Protein AF-A0A7S2FXD9-F1 (afdb_monomer)

Solvent-accessible surface area (backbone atoms only — not comparable to full-atom values): 9918 Å² total; per-residue (Å²): 109,69,63,64,50,52,52,51,50,51,52,51,50,42,51,44,40,54,51,49,41,55,32,50,76,70,68,40,45,76,66,42,52,75,31,74,60,39,54,51,50,47,51,40,55,72,77,68,56,90,63,57,72,66,59,42,50,54,48,49,48,60,60,66,63,55,90,86,77,79,81,63,59,69,58,50,38,47,53,44,48,51,51,35,52,54,51,51,52,51,50,52,53,48,50,54,50,50,54,53,49,49,54,52,48,53,52,49,50,53,51,49,53,52,51,51,52,56,50,50,53,53,48,52,54,50,50,50,52,51,51,53,50,50,52,50,51,54,50,53,53,49,54,49,52,57,48,53,54,49,52,52,52,53,51,52,52,51,59,50,50,54,53,50,50,55,50,51,51,53,54,48,56,52,53,53,55,68,70,73,111

Mean predicted aligned error: 10.44 Å

pLDDT: mean 89.62, std 9.97, range [49.84, 98.31]

Organism: NCBI:txid327968

Secondary structure (DSSP, 8-state):
-HHHHHHHHHHHHHHHHHHHHHHHHTT-HHHHHTSHHHHHHHHHHHHT----HHHHHHHHHHHHT-TT----HHHHHHHHHHHHHHHHHHHHHHHHHHHHHHHHHHHHHHHHHHHHHHHHHHHHHHHHHHHHHHHHHHHHHHHHHHHHHHHHHHHHHHHHHHHHHHHHHHHHHHHHHHHH-

Nearest PDB structures (foldseek):
  6z6o-assembly1_D  TM=4.253E-01  e=8.946E+00  Saccharomyces cerevisiae S288C

Structure (mmCIF, N/CA/C/O backbone):
data_AF-A0A7S2FXD9-F1
#
_entry.id   AF-A0A7S2FXD9-F1
#
loop_
_atom_site.group_PDB
_atom_site.id
_atom_site.type_symbol
_atom_site.label_atom_id
_atom_site.label_alt_id
_atom_site.label_comp_id
_atom_site.label_asym_id
_atom_site.label_entity_id
_atom_site.label_seq_id
_atom_site.pdbx_PDB_ins_code
_atom_site.Cartn_x
_atom_site.Cartn_y
_atom_site.Cartn_z
_atom_site.occupancy
_atom_site.B_iso_or_equiv
_atom_site.auth_seq_id
_atom_site.auth_comp_id
_atom_site.auth_asym_id
_atom_site.auth_atom_id
_atom_site.pdbx_PDB_model_num
ATOM 1 N N . ALA A 1 1 ? 14.540 0.284 -6.496 1.00 60.19 1 ALA A N 1
ATOM 2 C CA . ALA A 1 1 ? 15.969 -0.007 -6.754 1.00 60.19 1 ALA A CA 1
ATOM 3 C C . ALA A 1 1 ? 16.143 -0.791 -8.051 1.00 60.19 1 ALA A C 1
ATOM 5 O O . ALA A 1 1 ? 16.828 -0.288 -8.926 1.00 60.19 1 ALA A O 1
ATOM 6 N N . ALA A 1 2 ? 15.477 -1.944 -8.210 1.00 81.00 2 ALA A N 1
ATOM 7 C CA . ALA A 1 2 ? 15.535 -2.734 -9.446 1.00 81.00 2 ALA A CA 1
ATOM 8 C C . ALA A 1 2 ? 15.013 -1.966 -10.678 1.00 81.00 2 ALA A C 1
ATOM 10 O O . ALA A 1 2 ? 15.752 -1.825 -11.642 1.00 81.00 2 ALA A O 1
ATOM 11 N N . TYR A 1 3 ? 13.819 -1.363 -10.590 1.00 83.75 3 TYR A N 1
ATOM 12 C CA . TYR A 1 3 ? 13.232 -0.586 -11.692 1.00 83.75 3 TYR A CA 1
ATOM 13 C C . TYR A 1 3 ? 14.118 0.586 -12.150 1.00 83.75 3 TYR A C 1
ATOM 15 O O . TYR A 1 3 ? 14.421 0.711 -13.325 1.00 83.75 3 TYR A O 1
ATOM 23 N N . ALA A 1 4 ? 14.618 1.406 -11.219 1.00 87.75 4 ALA A N 1
ATOM 24 C CA . ALA A 1 4 ? 15.482 2.543 -11.557 1.00 87.75 4 ALA A CA 1
ATOM 25 C C . ALA A 1 4 ? 16.798 2.119 -12.239 1.00 87.75 4 ALA A C 1
ATOM 27 O O . ALA A 1 4 ? 17.315 2.839 -13.091 1.00 87.75 4 ALA A O 1
ATOM 28 N N . GLN A 1 5 ? 17.348 0.960 -11.861 1.00 87.44 5 GLN A N 1
ATOM 29 C CA . GLN A 1 5 ? 18.527 0.405 -12.520 1.00 87.44 5 GLN A CA 1
ATOM 30 C C . GLN A 1 5 ? 18.184 -0.107 -13.926 1.00 87.44 5 GLN A C 1
ATOM 32 O O . GLN A 1 5 ? 18.907 0.190 -14.869 1.00 87.44 5 GLN A O 1
ATOM 37 N N . GLU A 1 6 ? 17.064 -0.811 -14.077 1.00 86.94 6 GLU A N 1
ATOM 38 C CA . GLU A 1 6 ? 16.583 -1.315 -15.366 1.00 86.94 6 GLU A CA 1
ATOM 39 C C . GLU A 1 6 ? 16.236 -0.180 -16.344 1.00 86.94 6 GLU A C 1
ATOM 41 O O . GLU A 1 6 ? 16.630 -0.219 -17.508 1.00 86.94 6 GLU A O 1
ATOM 46 N N . GLU A 1 7 ? 15.600 0.885 -15.855 1.00 90.38 7 GLU A N 1
ATOM 47 C CA . GLU A 1 7 ? 15.326 2.111 -16.604 1.00 90.38 7 GLU A CA 1
ATOM 48 C C . GLU A 1 7 ? 16.629 2.793 -17.057 1.00 90.38 7 GLU A C 1
ATOM 50 O O . GLU A 1 7 ? 16.756 3.204 -18.215 1.00 90.38 7 GLU A O 1
ATOM 55 N N . ALA A 1 8 ? 17.617 2.905 -16.163 1.00 90.94 8 ALA A N 1
ATOM 56 C CA . ALA A 1 8 ? 18.916 3.491 -16.484 1.00 90.94 8 ALA A CA 1
ATOM 57 C C . ALA A 1 8 ? 19.672 2.667 -17.539 1.00 90.94 8 ALA A C 1
ATOM 59 O O . ALA A 1 8 ? 20.203 3.236 -18.499 1.00 90.94 8 ALA A O 1
ATOM 60 N N . ASP A 1 9 ? 19.674 1.340 -17.400 1.00 88.19 9 ASP A N 1
ATOM 61 C CA . ASP A 1 9 ? 20.304 0.419 -18.344 1.00 88.19 9 ASP A CA 1
ATOM 62 C C . ASP A 1 9 ? 19.608 0.471 -19.715 1.00 88.19 9 ASP A C 1
ATOM 64 O O . ASP A 1 9 ? 20.273 0.575 -20.749 1.00 88.19 9 ASP A O 1
ATOM 68 N N . ALA A 1 10 ? 18.271 0.475 -19.749 1.00 90.88 10 ALA A N 1
ATOM 69 C CA . ALA A 1 10 ? 17.495 0.618 -20.980 1.00 90.88 10 ALA A CA 1
ATOM 70 C C . ALA A 1 10 ? 17.810 1.941 -21.698 1.00 90.88 10 ALA A C 1
ATOM 72 O O . ALA A 1 10 ? 18.120 1.934 -22.893 1.00 90.88 10 ALA A O 1
ATOM 73 N N . LYS A 1 11 ? 17.836 3.068 -20.971 1.00 92.38 11 LYS A N 1
ATOM 74 C CA . LYS A 1 11 ? 18.211 4.386 -21.519 1.00 92.38 11 LYS A CA 1
ATOM 75 C C . LYS A 1 11 ? 19.634 4.396 -22.077 1.00 92.38 11 LYS A C 1
ATOM 77 O O . LYS A 1 11 ? 19.862 4.921 -23.170 1.00 92.38 11 LYS A O 1
ATOM 82 N N . ALA A 1 12 ? 20.590 3.808 -21.358 1.00 90.25 12 ALA A N 1
ATOM 83 C CA . ALA A 1 12 ? 21.976 3.716 -21.807 1.00 90.25 12 ALA A CA 1
ATOM 84 C C . ALA A 1 12 ? 22.105 2.896 -23.104 1.00 90.25 12 ALA A C 1
ATOM 86 O O . ALA A 1 12 ? 22.796 3.319 -24.036 1.00 90.25 12 ALA A O 1
ATOM 87 N N . ASN A 1 13 ? 21.393 1.771 -23.198 1.00 89.88 13 ASN A N 1
ATOM 88 C CA . ASN A 1 13 ? 21.395 0.907 -24.378 1.00 89.88 13 ASN A CA 1
ATOM 89 C C . ASN A 1 13 ? 20.708 1.567 -25.586 1.00 89.88 13 ASN A C 1
ATOM 91 O O . ASN A 1 13 ? 21.270 1.554 -26.681 1.00 89.88 13 ASN A O 1
ATOM 95 N N . ILE A 1 14 ? 19.565 2.238 -25.400 1.00 91.69 14 ILE A N 1
ATOM 96 C CA . ILE A 1 14 ? 18.888 3.015 -26.459 1.00 91.69 14 ILE A CA 1
ATOM 97 C C . ILE A 1 14 ? 19.796 4.141 -26.980 1.00 91.69 14 ILE A C 1
ATOM 99 O O . ILE A 1 14 ? 19.886 4.380 -28.191 1.00 91.69 14 ILE A O 1
ATOM 103 N N . ALA A 1 15 ? 20.521 4.822 -26.087 1.00 90.31 15 ALA A N 1
ATOM 104 C CA . ALA A 1 15 ? 21.481 5.852 -26.475 1.00 90.31 15 ALA A CA 1
ATOM 105 C C . ALA A 1 15 ? 22.670 5.270 -27.261 1.00 90.31 15 ALA A C 1
ATOM 107 O O . ALA A 1 15 ? 23.133 5.889 -28.225 1.00 90.31 15 ALA A O 1
ATOM 108 N N . ALA A 1 16 ? 23.159 4.085 -26.882 1.00 88.12 16 ALA A N 1
ATOM 109 C CA . ALA A 1 16 ? 24.209 3.379 -27.612 1.00 88.12 16 ALA A CA 1
ATOM 110 C C . ALA A 1 16 ? 23.739 2.954 -29.013 1.00 88.12 16 ALA A C 1
ATOM 112 O O . ALA A 1 16 ? 24.452 3.206 -29.984 1.00 88.12 16 ALA A O 1
ATOM 113 N N . LEU A 1 17 ? 22.523 2.409 -29.130 1.00 90.56 17 LEU A N 1
ATOM 114 C CA . LEU A 1 17 ? 21.896 2.058 -30.409 1.00 90.56 17 LEU A CA 1
ATOM 115 C C . LEU A 1 17 ? 21.732 3.284 -31.312 1.00 90.56 17 LEU A C 1
ATOM 117 O O . LEU A 1 17 ? 22.123 3.244 -32.472 1.00 90.56 17 LEU A O 1
ATOM 121 N N . THR A 1 18 ? 21.263 4.407 -30.764 1.00 91.56 18 THR A N 1
ATOM 122 C CA . THR A 1 18 ? 21.109 5.669 -31.510 1.00 91.56 18 THR A CA 1
ATOM 123 C C . THR A 1 18 ? 22.442 6.198 -32.043 1.00 91.56 18 THR A C 1
ATOM 125 O O . THR A 1 18 ? 22.527 6.687 -33.167 1.00 91.56 18 THR A O 1
ATOM 128 N N . LYS A 1 19 ? 23.511 6.111 -31.242 1.00 88.31 19 LYS A N 1
ATOM 129 C CA . LYS A 1 19 ? 24.857 6.504 -31.684 1.00 88.31 19 LYS A CA 1
ATOM 130 C C . LYS A 1 19 ? 25.399 5.554 -32.749 1.00 88.31 19 LYS A C 1
ATOM 132 O O . LYS A 1 19 ? 26.058 6.016 -33.677 1.00 88.31 19 LYS A O 1
ATOM 137 N N . ALA A 1 20 ? 25.127 4.258 -32.611 1.00 86.00 20 ALA A N 1
ATOM 138 C CA . ALA A 1 20 ? 25.542 3.245 -33.568 1.00 86.00 20 ALA A CA 1
ATOM 139 C C . ALA A 1 20 ? 24.880 3.455 -34.930 1.00 86.00 20 ALA A C 1
ATOM 141 O O . ALA A 1 20 ? 25.587 3.595 -35.924 1.00 86.00 20 ALA A O 1
ATOM 142 N N . THR A 1 21 ? 23.551 3.574 -34.977 1.00 87.56 21 THR A N 1
ATOM 143 C CA . THR A 1 21 ? 22.817 3.775 -36.234 1.00 87.56 21 THR A CA 1
ATOM 144 C C . THR A 1 21 ? 23.249 5.0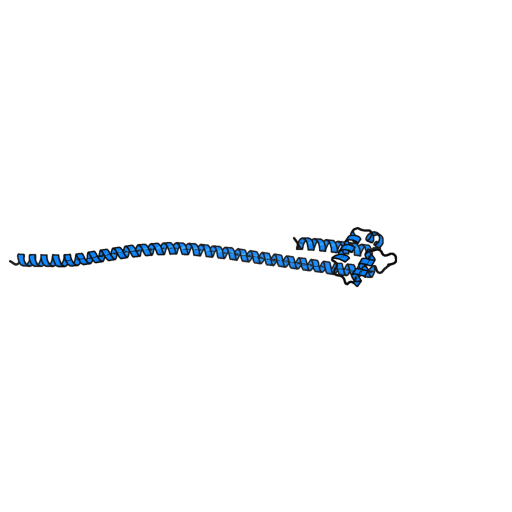66 -36.928 1.00 87.56 21 THR A C 1
ATOM 146 O O . THR A 1 21 ? 23.622 5.032 -38.100 1.00 87.56 21 THR A O 1
ATOM 149 N N . ALA A 1 22 ? 23.383 6.170 -36.184 1.00 88.62 22 ALA A N 1
ATOM 150 C CA . ALA A 1 22 ? 23.861 7.439 -36.734 1.00 88.62 22 ALA A CA 1
ATOM 151 C C . ALA A 1 22 ? 25.302 7.380 -37.284 1.00 88.62 22 ALA A C 1
ATOM 153 O O . ALA A 1 22 ? 25.620 8.055 -38.265 1.00 88.62 22 ALA A O 1
ATOM 154 N N . ALA A 1 23 ? 26.203 6.614 -36.659 1.00 84.88 23 ALA A N 1
ATOM 155 C CA . ALA A 1 23 ? 27.580 6.476 -37.135 1.00 84.88 23 ALA A CA 1
ATOM 156 C C . ALA A 1 23 ? 27.671 5.617 -38.408 1.00 84.88 23 ALA A C 1
ATOM 158 O O . ALA A 1 23 ? 28.476 5.914 -39.296 1.00 84.88 23 ALA A O 1
ATOM 159 N N . ILE A 1 24 ? 26.825 4.587 -38.513 1.00 82.62 24 ILE A N 1
ATOM 160 C CA . ILE A 1 24 ? 26.730 3.717 -39.691 1.00 82.62 24 ILE A CA 1
ATOM 161 C C . ILE A 1 24 ? 26.150 4.495 -40.878 1.00 82.62 24 ILE A C 1
ATOM 163 O O . ILE A 1 24 ? 26.733 4.478 -41.962 1.00 82.62 24 ILE A O 1
ATOM 167 N N . GLU A 1 25 ? 25.068 5.249 -40.666 1.00 84.31 25 GLU A N 1
ATOM 168 C CA . GLU A 1 25 ? 24.419 6.079 -41.695 1.00 84.31 25 GLU A CA 1
ATOM 169 C C . GLU A 1 25 ? 25.342 7.170 -42.255 1.00 84.31 25 GLU A C 1
ATOM 171 O O . GLU A 1 25 ? 25.302 7.473 -43.445 1.00 84.31 25 GLU A O 1
ATOM 176 N N . LYS A 1 26 ? 26.228 7.730 -41.423 1.00 85.12 26 LYS A N 1
ATOM 177 C CA . LYS A 1 26 ? 27.215 8.744 -41.838 1.00 85.12 26 LYS A CA 1
ATOM 178 C C . LYS A 1 26 ? 28.469 8.160 -42.497 1.00 85.12 26 LYS A C 1
ATOM 180 O O . LYS A 1 26 ? 29.414 8.900 -42.763 1.00 85.12 26 LYS A O 1
ATOM 185 N N . GLY A 1 27 ? 28.525 6.845 -42.720 1.00 76.00 27 GLY A N 1
ATOM 186 C CA . GLY A 1 27 ? 29.684 6.182 -43.322 1.00 76.00 27 GLY A CA 1
ATOM 187 C C . GLY A 1 27 ? 30.920 6.130 -42.414 1.00 76.00 27 GLY A C 1
ATOM 188 O O . GLY A 1 27 ? 32.005 5.781 -42.869 1.00 76.00 27 GLY A O 1
ATOM 189 N N . MET A 1 28 ? 30.779 6.414 -41.115 1.00 79.88 28 MET A N 1
ATOM 190 C CA . MET A 1 28 ? 31.879 6.419 -40.138 1.00 79.88 28 MET A CA 1
ATOM 191 C C . MET A 1 28 ? 32.144 5.030 -39.530 1.00 79.88 28 MET A C 1
ATOM 193 O O . MET A 1 28 ? 32.639 4.917 -38.409 1.00 79.88 28 MET A O 1
ATOM 197 N N . THR A 1 29 ? 31.828 3.960 -40.263 1.00 76.44 29 THR A N 1
ATOM 198 C CA . THR A 1 29 ? 31.808 2.583 -39.739 1.00 76.44 29 THR A CA 1
ATOM 199 C C . THR A 1 29 ? 33.168 2.149 -39.183 1.00 76.44 29 THR A C 1
ATOM 201 O O . THR A 1 29 ? 33.229 1.636 -38.072 1.00 76.44 29 THR A O 1
ATOM 204 N N . GLY A 1 30 ? 34.278 2.429 -39.877 1.00 77.44 30 GLY A N 1
ATOM 205 C CA . GLY A 1 30 ? 35.616 2.035 -39.407 1.00 77.44 30 GLY A CA 1
ATOM 206 C C . GLY A 1 30 ? 36.023 2.677 -38.073 1.00 77.44 30 GLY A C 1
ATOM 207 O O . GLY A 1 30 ? 36.561 2.003 -37.199 1.00 77.44 30 GLY A O 1
ATOM 208 N N . SER A 1 31 ? 35.704 3.961 -37.875 1.00 80.88 31 SER A N 1
ATOM 209 C CA . SER A 1 31 ? 35.961 4.663 -36.608 1.00 80.88 31 SER A CA 1
ATOM 210 C C . SER A 1 31 ? 34.988 4.229 -35.506 1.00 80.88 31 SER A C 1
ATOM 212 O O . SER A 1 31 ? 35.379 4.102 -34.346 1.00 80.88 31 SER A O 1
ATOM 214 N N . PHE A 1 32 ? 33.732 3.950 -35.866 1.00 83.06 32 PHE A N 1
ATOM 215 C CA . PHE A 1 32 ? 32.725 3.454 -34.935 1.00 83.06 32 PHE A CA 1
ATOM 216 C C . PHE A 1 32 ? 33.084 2.077 -34.374 1.00 83.06 32 PHE A C 1
ATOM 218 O O . PHE A 1 32 ? 33.018 1.901 -33.160 1.00 83.06 32 PHE A O 1
ATOM 225 N N . LEU A 1 33 ? 33.511 1.131 -35.215 1.00 83.50 33 LEU A N 1
ATOM 226 C CA . LEU A 1 33 ? 33.863 -0.232 -34.794 1.00 83.50 33 LEU A CA 1
ATOM 227 C C . LEU A 1 33 ? 35.018 -0.266 -33.781 1.00 83.50 33 LEU A C 1
ATOM 229 O O . LEU A 1 33 ? 35.060 -1.141 -32.923 1.00 83.50 33 LEU A O 1
ATOM 233 N N . GLN A 1 34 ? 35.916 0.719 -33.827 1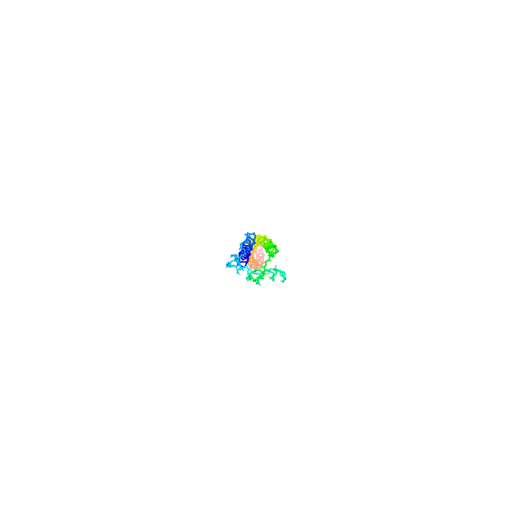.00 83.56 34 GLN A N 1
ATOM 234 C CA . GLN A 1 34 ? 37.009 0.867 -32.859 1.00 83.56 34 GLN A CA 1
ATOM 235 C C . GLN A 1 34 ? 36.592 1.592 -31.567 1.00 83.56 34 GLN A C 1
ATOM 237 O O . GLN A 1 34 ? 37.386 1.712 -30.633 1.00 83.56 34 GLN A O 1
ATOM 242 N N . SER A 1 35 ? 35.359 2.097 -31.487 1.00 85.44 35 SER A N 1
ATOM 243 C CA . SER A 1 35 ? 34.891 2.887 -30.349 1.00 85.44 35 SER A CA 1
ATOM 244 C C . SER A 1 35 ? 34.467 2.023 -29.155 1.00 85.44 35 SER A C 1
ATOM 246 O O . SER A 1 35 ? 34.007 0.888 -29.287 1.00 85.44 35 SER A O 1
ATOM 248 N N . ALA A 1 36 ? 34.520 2.610 -27.956 1.00 84.00 36 ALA A N 1
ATOM 249 C CA . ALA A 1 36 ? 33.951 1.999 -26.752 1.00 84.00 36 ALA A CA 1
ATOM 250 C C . ALA A 1 36 ? 32.438 1.724 -26.883 1.00 84.00 36 ALA A C 1
ATOM 252 O O . ALA A 1 36 ? 31.927 0.790 -26.269 1.00 84.00 36 ALA A O 1
ATOM 253 N N . VAL A 1 37 ? 31.731 2.502 -27.714 1.00 81.69 37 VAL A N 1
ATOM 254 C CA . VAL A 1 37 ? 30.294 2.330 -27.975 1.00 81.69 37 VAL A CA 1
ATOM 255 C C . VAL A 1 37 ? 30.030 1.043 -28.754 1.00 81.69 37 VAL A C 1
ATOM 257 O O . VAL A 1 37 ? 29.114 0.310 -28.394 1.00 81.69 37 VAL A O 1
ATOM 260 N N . ALA A 1 38 ? 30.848 0.717 -29.760 1.00 83.50 38 ALA A N 1
ATOM 261 C CA . ALA A 1 38 ? 30.720 -0.540 -30.500 1.00 83.50 38 ALA A CA 1
ATOM 262 C C . ALA A 1 38 ? 31.005 -1.764 -29.616 1.00 83.50 38 ALA A C 1
ATOM 264 O O . ALA A 1 38 ? 30.275 -2.750 -29.682 1.00 83.50 38 ALA A O 1
ATOM 265 N N . ASN A 1 39 ? 31.998 -1.680 -28.724 1.00 85.38 39 ASN A N 1
ATOM 266 C CA . ASN A 1 39 ? 32.279 -2.743 -27.752 1.00 85.38 39 ASN A CA 1
ATOM 267 C C . ASN A 1 39 ? 31.134 -2.939 -26.745 1.00 85.38 39 ASN A C 1
ATOM 269 O O . ASN A 1 39 ? 30.754 -4.074 -26.451 1.00 85.38 39 ASN A O 1
ATOM 273 N N . GLY A 1 40 ? 30.552 -1.845 -26.245 1.00 85.81 40 GLY A N 1
ATOM 274 C CA . GLY A 1 40 ? 29.371 -1.894 -25.380 1.00 85.81 40 GLY A CA 1
ATOM 275 C C . GLY A 1 40 ? 28.159 -2.494 -26.093 1.00 85.81 40 GLY A C 1
ATOM 276 O O . GLY A 1 40 ? 27.511 -3.390 -25.555 1.00 85.81 40 GLY A O 1
ATOM 277 N N . LEU A 1 41 ? 27.907 -2.074 -27.336 1.00 85.94 41 LEU A N 1
ATOM 278 C CA . LEU A 1 41 ? 26.830 -2.614 -28.160 1.00 85.94 41 LEU A CA 1
ATOM 279 C C . LEU A 1 41 ? 27.030 -4.106 -28.450 1.00 85.94 41 LEU A C 1
ATOM 281 O O . LEU A 1 41 ? 26.079 -4.871 -28.360 1.00 85.94 41 LEU A O 1
ATOM 285 N N . LYS A 1 42 ? 28.262 -4.545 -28.726 1.00 87.88 42 LYS A N 1
ATOM 286 C CA . LYS A 1 42 ? 28.583 -5.964 -28.922 1.00 87.88 42 LYS A CA 1
ATOM 287 C C . LYS A 1 42 ? 28.218 -6.790 -27.692 1.00 87.88 42 LYS A C 1
ATOM 289 O O . LYS A 1 42 ? 27.536 -7.801 -27.818 1.00 87.88 42 LYS A O 1
ATOM 294 N N . ARG A 1 43 ? 28.613 -6.338 -26.498 1.00 87.75 43 ARG A N 1
ATOM 295 C CA . ARG A 1 43 ? 28.259 -7.012 -25.242 1.00 87.75 43 ARG A CA 1
ATOM 296 C C . ARG A 1 43 ? 26.746 -7.039 -25.020 1.00 87.75 43 ARG A C 1
ATOM 298 O O . ARG A 1 43 ? 26.203 -8.084 -24.679 1.00 87.75 43 ARG A O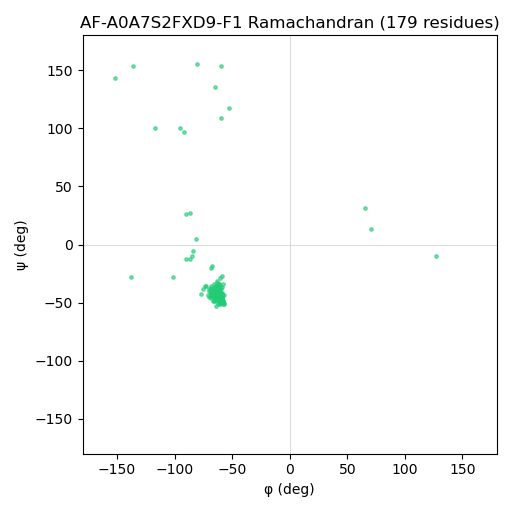 1
ATOM 305 N N . PHE A 1 44 ? 26.066 -5.924 -25.267 1.00 88.44 44 PHE A N 1
ATOM 306 C CA . PHE A 1 44 ? 24.611 -5.844 -25.181 1.00 88.44 44 PHE A CA 1
ATOM 307 C C . PHE A 1 44 ? 23.926 -6.835 -26.135 1.00 88.44 44 PHE A C 1
ATOM 309 O O . PHE A 1 44 ? 23.060 -7.599 -25.712 1.00 88.44 44 PHE A O 1
ATOM 316 N N . VAL A 1 45 ? 24.362 -6.894 -27.397 1.00 89.50 45 VAL A N 1
ATOM 317 C CA . VAL A 1 45 ? 23.847 -7.835 -28.402 1.00 89.50 45 VAL A CA 1
ATOM 318 C C . VAL A 1 45 ? 24.126 -9.289 -28.022 1.00 89.50 45 VAL A C 1
ATOM 320 O O . VAL A 1 45 ? 23.322 -10.158 -28.335 1.00 89.50 45 VAL A O 1
ATOM 323 N N . MET A 1 46 ? 25.217 -9.583 -27.317 1.00 88.12 46 MET A N 1
ATOM 324 C CA . MET A 1 46 ? 25.508 -10.941 -26.842 1.00 88.12 46 MET A CA 1
ATOM 325 C C . MET A 1 46 ? 24.674 -11.341 -25.621 1.00 88.12 46 MET A C 1
ATOM 327 O O . MET A 1 46 ? 24.201 -12.469 -25.553 1.00 88.12 46 MET A O 1
ATOM 331 N N . GLU A 1 47 ? 24.511 -10.441 -24.653 1.00 86.00 47 GLU A N 1
ATOM 332 C CA . GLU A 1 47 ? 24.004 -10.797 -23.322 1.00 86.00 47 GLU A CA 1
ATOM 333 C C . GLU A 1 47 ? 22.522 -10.462 -23.111 1.00 86.00 47 GLU A C 1
ATOM 335 O O . GLU A 1 47 ? 21.875 -11.073 -22.261 1.00 86.00 47 GLU A O 1
ATOM 340 N N . LYS A 1 48 ? 21.996 -9.448 -23.808 1.00 83.81 48 LYS A N 1
ATOM 341 C CA . LYS A 1 48 ? 20.747 -8.774 -23.411 1.00 83.81 48 LYS A CA 1
ATOM 342 C C . LYS A 1 48 ? 19.790 -8.453 -24.554 1.00 83.81 48 LYS A C 1
ATOM 344 O O . LYS A 1 48 ? 18.592 -8.380 -24.306 1.00 83.81 48 LYS A O 1
ATOM 349 N N . ALA A 1 49 ? 20.274 -8.253 -25.779 1.00 85.62 49 ALA A N 1
ATOM 350 C CA . ALA A 1 49 ? 19.397 -7.921 -26.898 1.00 85.62 49 ALA A CA 1
ATOM 351 C C . ALA A 1 49 ? 18.445 -9.079 -27.223 1.00 85.62 49 ALA A C 1
ATOM 353 O O . ALA A 1 49 ? 18.865 -10.240 -27.320 1.00 85.62 49 ALA A O 1
ATOM 354 N N . VAL A 1 50 ? 17.177 -8.740 -27.444 1.00 85.56 50 VAL A N 1
ATOM 355 C CA . VAL A 1 50 ? 16.158 -9.659 -27.951 1.00 85.56 50 VAL A CA 1
ATOM 356 C C . VAL A 1 50 ? 16.153 -9.532 -29.471 1.00 85.56 50 VAL A C 1
ATOM 358 O O . VAL A 1 50 ? 15.589 -8.604 -30.030 1.00 85.56 50 VAL A O 1
ATOM 361 N N . LEU A 1 51 ? 16.866 -10.438 -30.129 1.00 87.31 51 LEU A N 1
ATOM 362 C CA . LEU A 1 51 ? 16.993 -10.530 -31.582 1.00 87.31 51 LEU A CA 1
ATOM 363 C C . LEU A 1 51 ? 16.866 -12.000 -31.976 1.00 87.31 51 LEU A C 1
ATOM 365 O O . LEU A 1 51 ? 17.229 -12.872 -31.176 1.00 87.31 51 LEU A O 1
ATOM 369 N N . SER A 1 52 ? 16.412 -12.263 -33.205 1.00 89.38 52 SER A N 1
ATOM 370 C CA . SER A 1 52 ? 16.544 -13.594 -33.803 1.00 89.38 52 SER A CA 1
ATOM 371 C C . SER A 1 52 ? 18.020 -13.986 -33.902 1.00 89.38 52 SER A C 1
ATOM 373 O O . SER A 1 52 ? 18.899 -13.123 -33.971 1.00 89.38 52 SER A O 1
ATOM 375 N N . ASP A 1 53 ? 18.298 -15.288 -33.903 1.00 87.25 53 ASP A N 1
ATOM 376 C CA . ASP A 1 53 ? 19.674 -15.790 -33.953 1.00 87.25 53 ASP A CA 1
ATOM 377 C C . ASP A 1 53 ? 20.410 -15.311 -35.212 1.00 87.25 53 ASP A C 1
ATOM 379 O O . ASP A 1 53 ? 21.562 -14.886 -35.115 1.00 87.25 53 ASP A O 1
ATOM 383 N N . ASP A 1 54 ? 19.712 -15.260 -36.349 1.00 85.94 54 ASP A N 1
ATOM 384 C CA . ASP A 1 54 ? 20.238 -14.744 -37.616 1.00 85.94 54 ASP A CA 1
ATOM 385 C C . ASP A 1 54 ? 20.604 -13.253 -37.509 1.00 85.94 54 ASP A C 1
ATOM 387 O O . ASP A 1 54 ? 21.742 -12.863 -37.768 1.00 85.94 54 ASP A O 1
ATOM 391 N N . ALA A 1 55 ? 19.684 -12.414 -37.012 1.00 87.62 55 ALA A N 1
ATOM 392 C CA . ALA A 1 55 ? 19.930 -10.981 -36.838 1.00 87.62 55 ALA A CA 1
ATOM 393 C C . ALA A 1 55 ? 21.055 -10.708 -35.827 1.00 87.62 55 ALA A C 1
ATOM 395 O O . ALA A 1 55 ? 21.848 -9.779 -35.990 1.00 87.62 55 ALA A O 1
ATOM 396 N N . ARG A 1 56 ? 21.157 -11.533 -34.779 1.00 89.12 56 ARG A N 1
ATOM 397 C CA . ARG A 1 56 ? 22.240 -11.453 -33.796 1.00 89.12 56 ARG A CA 1
ATOM 398 C C . ARG A 1 56 ? 23.584 -11.791 -34.436 1.00 89.12 56 ARG A C 1
ATOM 400 O O . ARG A 1 56 ? 24.553 -11.076 -34.190 1.00 89.12 56 ARG A O 1
ATOM 407 N N . GLN A 1 57 ? 23.656 -12.848 -35.244 1.00 87.19 57 GLN A N 1
ATOM 408 C CA . GLN A 1 57 ? 24.878 -13.216 -35.960 1.00 87.19 57 GLN A CA 1
ATOM 409 C C . GLN A 1 57 ? 25.306 -12.124 -36.940 1.00 87.19 57 GLN A C 1
ATOM 411 O O . GLN A 1 57 ? 26.475 -11.742 -36.925 1.00 87.19 57 GLN A O 1
ATOM 416 N N . ASP A 1 58 ? 24.371 -11.563 -37.704 1.00 85.88 58 ASP A N 1
ATOM 417 C CA . ASP A 1 58 ? 24.648 -10.490 -38.661 1.00 85.88 58 ASP A CA 1
ATOM 418 C C . ASP A 1 58 ? 25.181 -9.226 -37.970 1.00 85.88 58 ASP A C 1
ATOM 420 O O . ASP A 1 58 ? 26.203 -8.659 -38.373 1.00 85.88 58 ASP A O 1
ATOM 424 N N . VAL A 1 59 ? 24.553 -8.815 -36.865 1.00 87.38 59 VAL A N 1
ATOM 425 C CA . VAL A 1 59 ? 25.005 -7.662 -36.073 1.00 87.38 59 VAL A CA 1
ATOM 426 C C . VAL A 1 59 ? 26.364 -7.930 -35.420 1.00 87.38 59 VAL A C 1
ATOM 428 O O . VAL A 1 59 ? 27.223 -7.049 -35.415 1.00 87.38 59 VAL A O 1
ATOM 431 N N . LEU A 1 60 ? 26.614 -9.130 -34.891 1.00 87.81 60 LEU A N 1
ATOM 432 C CA . LEU A 1 60 ? 27.906 -9.466 -34.281 1.00 87.81 60 LEU A CA 1
ATOM 433 C C . LEU A 1 60 ? 29.031 -9.584 -35.313 1.00 87.81 60 LEU A C 1
ATOM 435 O O . LEU A 1 60 ? 30.145 -9.133 -35.035 1.00 87.81 60 LEU A O 1
ATOM 439 N N . ALA A 1 61 ? 28.747 -10.140 -36.493 1.00 85.88 61 ALA A N 1
ATOM 440 C CA . ALA A 1 61 ? 29.683 -10.197 -37.609 1.00 85.88 61 ALA A CA 1
ATOM 441 C C . ALA A 1 61 ? 30.083 -8.778 -38.030 1.00 85.88 61 ALA A C 1
ATOM 443 O O . ALA A 1 61 ? 31.275 -8.461 -38.067 1.00 85.88 61 ALA A O 1
ATOM 444 N N . PHE A 1 62 ? 29.098 -7.890 -38.195 1.00 85.06 62 PHE A N 1
ATOM 445 C CA . PHE A 1 62 ? 29.329 -6.473 -38.460 1.00 85.06 62 PHE A CA 1
ATOM 446 C C . PHE A 1 62 ? 30.188 -5.802 -37.374 1.00 85.06 62 PHE A C 1
ATOM 448 O O . PHE A 1 62 ? 31.206 -5.183 -37.683 1.00 85.06 62 PHE A O 1
ATOM 455 N N . LEU A 1 63 ? 29.833 -5.972 -36.094 1.00 84.44 63 LEU A N 1
ATOM 456 C CA . LEU A 1 63 ? 30.560 -5.376 -34.964 1.00 84.44 63 LEU A CA 1
ATOM 457 C C . LEU A 1 63 ? 31.971 -5.951 -34.763 1.00 84.44 63 LEU A C 1
ATOM 459 O O . LEU A 1 63 ? 32.791 -5.337 -34.084 1.00 84.44 63 LEU A O 1
ATOM 463 N N . SER A 1 64 ? 32.266 -7.125 -35.324 1.00 83.25 64 SER A N 1
ATOM 464 C CA . SER A 1 64 ? 33.593 -7.746 -35.268 1.00 83.25 64 SER A CA 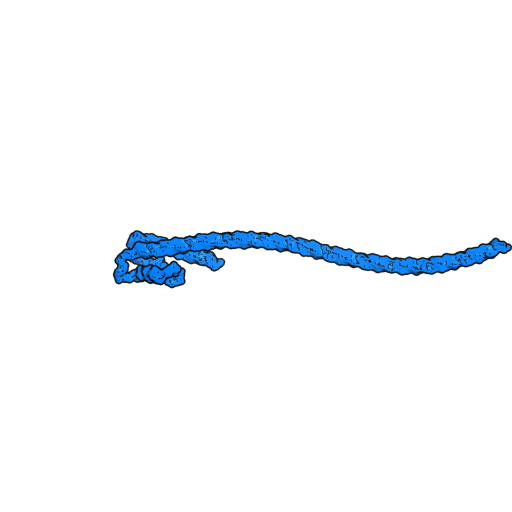1
ATOM 465 C C . SER A 1 64 ? 34.553 -7.263 -36.359 1.00 83.25 64 SER A C 1
ATOM 467 O O . SER A 1 64 ? 35.744 -7.553 -36.271 1.00 83.25 64 SER A O 1
ATOM 469 N N . GLY A 1 65 ? 34.063 -6.507 -37.349 1.00 72.81 65 GLY A N 1
ATOM 470 C CA . GLY A 1 65 ? 34.896 -5.930 -38.403 1.00 72.81 65 GLY A CA 1
ATOM 471 C C . GLY A 1 65 ? 35.546 -6.965 -39.322 1.00 72.81 65 GLY A C 1
ATOM 472 O O . GLY A 1 65 ? 36.654 -6.729 -39.791 1.00 72.81 65 GLY A O 1
ATOM 473 N N . SER A 1 66 ? 34.894 -8.110 -39.564 1.00 63.28 66 SER A N 1
ATOM 474 C CA . SER A 1 66 ? 35.431 -9.176 -40.420 1.00 63.28 66 SER A CA 1
ATOM 475 C C . SER A 1 66 ? 35.851 -8.638 -41.799 1.00 63.28 66 SER A C 1
ATOM 477 O O . SER A 1 66 ? 35.007 -8.149 -42.559 1.00 63.28 66 SER A O 1
ATOM 479 N N . GLU A 1 67 ? 37.148 -8.733 -42.117 1.00 52.00 67 GLU A N 1
ATOM 480 C CA . GLU A 1 67 ? 37.728 -8.308 -43.397 1.00 52.00 67 GLU A CA 1
ATOM 481 C C . GLU A 1 67 ? 37.072 -9.084 -44.552 1.00 52.00 67 GLU A C 1
ATOM 483 O O . GLU A 1 67 ? 37.260 -10.288 -44.699 1.00 52.00 67 GLU A O 1
ATOM 488 N N . GLY A 1 68 ? 36.252 -8.394 -45.350 1.00 49.84 68 GLY A N 1
ATOM 489 C CA . GLY A 1 68 ? 35.500 -8.975 -46.472 1.00 49.84 68 GLY A CA 1
ATOM 490 C C . GLY A 1 68 ? 33.994 -8.698 -46.450 1.00 49.84 68 GLY A C 1
ATOM 491 O O . GLY A 1 68 ? 33.320 -8.933 -47.449 1.00 49.84 68 GLY A O 1
ATOM 492 N N . TYR A 1 69 ? 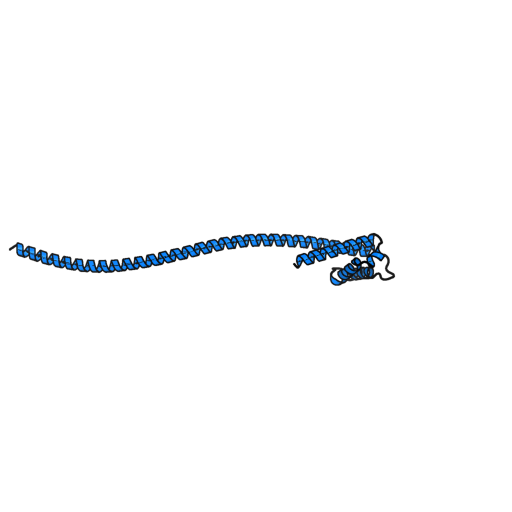33.457 -8.155 -45.353 1.00 50.00 69 TYR A N 1
ATOM 493 C CA . TYR A 1 69 ? 32.039 -7.803 -45.241 1.00 50.00 69 TYR A CA 1
ATOM 494 C C . TYR A 1 69 ? 31.795 -6.317 -45.580 1.00 50.00 69 TYR A C 1
ATOM 496 O O . TYR A 1 69 ? 32.017 -5.438 -44.751 1.00 50.00 69 TYR A O 1
ATOM 504 N N . ALA A 1 70 ? 31.330 -6.011 -46.799 1.00 52.56 70 ALA A N 1
ATOM 505 C CA . ALA A 1 70 ? 30.827 -4.683 -47.197 1.00 52.56 70 ALA A CA 1
ATOM 506 C C . ALA A 1 70 ? 29.763 -4.798 -48.317 1.00 52.56 70 ALA A C 1
ATOM 508 O O . ALA A 1 70 ? 29.972 -5.610 -49.217 1.00 52.56 70 ALA A O 1
ATOM 509 N N . PRO A 1 71 ? 28.679 -3.984 -48.384 1.00 54.66 71 PRO A N 1
ATOM 510 C CA . PRO A 1 71 ? 27.969 -3.216 -47.363 1.00 54.66 71 PRO A CA 1
ATOM 511 C C . PRO A 1 71 ? 26.512 -3.723 -47.207 1.00 54.66 71 PRO A C 1
ATOM 513 O O . PRO A 1 71 ? 25.620 -3.323 -47.951 1.00 54.66 71 PRO A O 1
ATOM 516 N N . ARG A 1 72 ? 26.229 -4.542 -46.187 1.00 63.84 72 ARG A N 1
ATOM 517 C CA . ARG A 1 72 ? 24.857 -4.715 -45.654 1.00 63.84 72 ARG A CA 1
ATOM 518 C C . ARG A 1 72 ? 24.560 -3.708 -44.537 1.00 63.84 72 ARG A C 1
ATOM 520 O O . ARG A 1 72 ? 23.735 -3.944 -43.665 1.00 63.84 72 ARG A O 1
ATOM 527 N N . SER A 1 73 ? 25.237 -2.560 -44.549 1.00 72.50 73 SER A N 1
ATOM 528 C CA . SER A 1 73 ? 25.071 -1.517 -43.533 1.00 72.50 73 SER A CA 1
ATOM 529 C C . SER A 1 73 ? 23.625 -1.031 -43.436 1.00 72.50 73 SER A C 1
ATOM 531 O O . SER A 1 73 ? 23.169 -0.763 -42.337 1.00 72.50 73 SER A O 1
ATOM 533 N N . ALA A 1 74 ? 22.879 -0.989 -44.545 1.00 79.50 74 ALA A N 1
ATOM 534 C CA . ALA A 1 74 ? 21.458 -0.637 -44.534 1.00 79.50 74 ALA A CA 1
ATOM 535 C C . ALA A 1 74 ? 20.586 -1.671 -43.795 1.00 79.50 74 ALA A C 1
ATOM 537 O O . ALA A 1 74 ? 19.689 -1.292 -43.048 1.00 79.50 74 ALA A O 1
ATOM 538 N N . GLU A 1 75 ? 20.872 -2.963 -43.967 1.00 84.31 75 GLU A N 1
ATOM 539 C CA . GLU A 1 75 ? 20.163 -4.056 -43.291 1.00 84.31 75 GLU A CA 1
ATOM 540 C C . GLU A 1 75 ? 20.496 -4.079 -41.792 1.00 84.31 75 GLU A C 1
ATOM 542 O O . GLU A 1 75 ? 19.591 -4.096 -40.962 1.00 84.31 75 GLU A O 1
ATOM 547 N N . ILE A 1 76 ? 21.779 -3.944 -41.433 1.00 85.88 76 ILE A N 1
ATOM 548 C CA . ILE A 1 76 ? 22.224 -3.837 -40.034 1.00 85.88 76 ILE A CA 1
ATOM 549 C C . ILE A 1 76 ? 21.638 -2.596 -39.353 1.00 85.88 76 ILE A C 1
ATOM 551 O O . ILE A 1 76 ? 21.154 -2.684 -38.228 1.00 85.88 76 ILE A O 1
ATOM 555 N N . THR A 1 77 ? 21.637 -1.443 -40.024 1.00 87.50 77 THR A N 1
ATOM 556 C CA . THR A 1 77 ? 20.990 -0.229 -39.509 1.00 87.50 77 THR A CA 1
ATOM 557 C C . THR A 1 77 ? 19.491 -0.445 -39.317 1.00 87.50 77 THR A C 1
ATOM 559 O O . THR A 1 77 ? 18.950 0.008 -38.313 1.00 87.50 77 THR A O 1
ATOM 562 N N . GLY A 1 78 ? 18.825 -1.169 -40.223 1.00 89.75 78 GLY A N 1
ATOM 563 C CA . GLY A 1 78 ? 17.421 -1.557 -40.078 1.00 89.75 78 GLY A CA 1
ATOM 564 C C . GLY A 1 78 ? 17.171 -2.397 -38.824 1.00 89.75 78 GLY A C 1
ATOM 565 O O . GLY A 1 78 ? 16.311 -2.041 -38.022 1.00 89.75 78 GLY A O 1
ATOM 566 N N . ILE A 1 79 ? 17.975 -3.442 -38.605 1.00 90.44 79 ILE A N 1
ATOM 567 C CA . ILE A 1 79 ? 17.894 -4.301 -37.411 1.00 90.44 79 ILE A CA 1
ATOM 568 C C . ILE A 1 79 ? 18.134 -3.486 -36.133 1.00 90.44 79 ILE A C 1
ATOM 570 O O . ILE A 1 79 ? 17.387 -3.608 -35.164 1.00 90.44 79 ILE A O 1
ATOM 574 N N . LEU A 1 80 ? 19.160 -2.629 -36.117 1.00 90.50 80 LEU A N 1
ATOM 575 C CA . LEU A 1 80 ? 19.489 -1.807 -34.950 1.00 90.50 80 LEU A CA 1
ATOM 576 C C . LEU A 1 80 ? 18.433 -0.728 -34.668 1.00 90.50 80 LEU A C 1
ATOM 578 O O . LEU A 1 80 ? 18.171 -0.440 -33.500 1.00 90.50 80 LEU A O 1
ATOM 582 N N . ASN A 1 81 ? 17.822 -0.144 -35.702 1.00 91.81 81 ASN A N 1
ATOM 583 C CA . ASN A 1 81 ? 16.713 0.799 -35.549 1.00 91.81 81 ASN A CA 1
ATOM 584 C C . ASN A 1 81 ? 15.454 0.092 -35.037 1.00 91.81 81 ASN A C 1
ATOM 586 O O . ASN A 1 81 ? 14.856 0.575 -34.083 1.00 91.81 81 ASN A O 1
ATOM 590 N N . GLN A 1 82 ? 15.103 -1.078 -35.579 1.00 92.31 82 GLN A N 1
ATOM 591 C CA . GLN A 1 82 ? 13.981 -1.864 -35.066 1.00 92.31 82 GLN A CA 1
ATOM 592 C C . GLN A 1 82 ? 14.188 -2.223 -33.588 1.00 92.31 82 GLN A C 1
ATOM 594 O O . GLN A 1 82 ? 13.304 -1.993 -32.767 1.00 92.31 82 GLN A O 1
ATOM 599 N N . LEU A 1 83 ? 15.383 -2.704 -33.228 1.00 91.75 83 LEU A N 1
ATOM 600 C CA . LEU A 1 83 ? 15.724 -3.018 -31.841 1.00 91.75 83 LEU A CA 1
ATOM 601 C C . LEU A 1 83 ? 15.623 -1.785 -30.933 1.00 91.75 83 LEU A C 1
ATOM 603 O O . LEU A 1 83 ? 15.109 -1.869 -29.821 1.00 91.75 83 LEU A O 1
ATOM 607 N N . LYS A 1 84 ? 16.094 -0.625 -31.403 1.00 92.56 84 LYS A N 1
ATOM 608 C CA . LYS A 1 84 ? 15.983 0.643 -30.676 1.00 92.56 84 LYS A CA 1
ATOM 609 C C . LYS A 1 84 ? 14.522 1.034 -30.456 1.00 92.56 84 LYS A C 1
ATOM 611 O O . LYS A 1 84 ? 14.183 1.453 -29.350 1.00 92.56 84 LYS A O 1
ATOM 616 N N . ASP A 1 85 ? 13.685 0.934 -31.480 1.00 93.56 85 ASP A N 1
ATOM 617 C CA . ASP A 1 85 ? 12.282 1.341 -31.416 1.00 93.56 85 ASP A CA 1
ATOM 618 C C . ASP A 1 85 ? 11.487 0.418 -30.485 1.00 93.56 85 ASP A C 1
ATOM 620 O O . ASP A 1 85 ? 10.752 0.899 -29.622 1.00 93.56 85 ASP A O 1
ATOM 624 N N . GLU A 1 86 ? 11.708 -0.896 -30.572 1.00 92.44 86 GLU A N 1
ATOM 625 C CA . GLU A 1 86 ? 11.114 -1.879 -29.661 1.00 92.44 86 GLU A CA 1
ATOM 626 C C . GLU A 1 86 ? 11.542 -1.641 -28.207 1.00 92.44 86 GLU A C 1
ATOM 628 O O . GLU A 1 86 ? 10.697 -1.622 -27.311 1.00 92.44 86 GLU A O 1
ATOM 633 N N . MET A 1 87 ? 12.832 -1.383 -27.960 1.00 91.81 87 MET A N 1
ATOM 634 C CA . MET A 1 87 ? 13.322 -1.054 -26.617 1.00 91.81 87 MET A CA 1
ATOM 635 C C . MET A 1 87 ? 12.768 0.273 -26.094 1.00 91.81 87 MET A C 1
ATOM 637 O O . MET A 1 87 ? 12.456 0.375 -24.910 1.00 91.81 87 MET A O 1
ATOM 641 N N . SER A 1 88 ? 12.656 1.289 -26.954 1.00 94.00 88 SER A N 1
ATOM 642 C CA . SER A 1 88 ? 12.124 2.603 -26.572 1.00 94.00 88 SER A CA 1
ATOM 643 C C . SER A 1 88 ? 10.654 2.493 -26.191 1.00 94.00 88 SER A C 1
ATOM 645 O O . SER A 1 88 ? 10.258 2.989 -25.141 1.00 94.00 88 SER A O 1
ATOM 647 N N . LYS A 1 89 ? 9.872 1.757 -26.984 1.00 94.50 89 LYS A N 1
ATOM 648 C CA . LYS A 1 89 ? 8.474 1.473 -26.673 1.00 94.50 89 LYS A CA 1
ATOM 649 C C . LYS A 1 89 ? 8.330 0.670 -25.380 1.00 94.50 89 LYS A C 1
ATOM 651 O O . LYS A 1 89 ? 7.531 1.033 -24.528 1.00 94.50 89 LYS A O 1
ATOM 656 N N . GLY A 1 90 ? 9.134 -0.380 -25.199 1.00 92.19 90 GLY A N 1
ATOM 657 C CA . GLY A 1 90 ? 9.118 -1.175 -23.970 1.00 92.19 90 GLY A CA 1
ATOM 658 C C . GLY A 1 90 ? 9.464 -0.353 -22.725 1.00 92.19 90 GLY A C 1
ATOM 659 O O . GLY A 1 90 ? 8.859 -0.550 -21.675 1.00 92.19 90 GLY A O 1
ATOM 660 N N . LEU A 1 91 ? 10.394 0.600 -22.845 1.00 92.50 91 LEU A N 1
ATOM 661 C CA . LEU A 1 91 ? 10.735 1.527 -21.768 1.00 92.50 91 LEU A CA 1
ATOM 662 C C . LEU A 1 91 ? 9.580 2.486 -21.447 1.00 92.50 91 LEU A C 1
ATOM 664 O O . LEU A 1 91 ? 9.287 2.701 -20.275 1.00 92.50 91 LEU A O 1
ATOM 668 N N . GLU A 1 92 ? 8.923 3.053 -22.459 1.00 94.31 92 GLU A N 1
ATOM 669 C CA . GLU A 1 92 ? 7.750 3.916 -22.263 1.00 94.31 92 GLU A CA 1
ATOM 670 C C . GLU A 1 92 ? 6.594 3.160 -21.598 1.00 94.31 92 GLU A C 1
ATOM 672 O O . GLU A 1 92 ? 6.017 3.652 -20.625 1.00 94.31 92 GLU A O 1
ATOM 677 N N . ASP A 1 93 ? 6.305 1.942 -22.063 1.00 93.69 93 ASP A N 1
ATOM 678 C CA . ASP A 1 93 ? 5.276 1.075 -21.485 1.00 93.69 93 ASP A CA 1
ATOM 679 C C . ASP A 1 93 ? 5.605 0.723 -20.021 1.00 93.69 93 ASP A C 1
ATOM 681 O O . ASP A 1 93 ? 4.722 0.749 -19.160 1.00 93.69 93 ASP A O 1
ATOM 685 N N . ALA A 1 94 ? 6.877 0.444 -19.712 1.00 92.31 94 ALA A N 1
ATOM 686 C CA . ALA A 1 94 ? 7.334 0.166 -18.351 1.00 92.31 94 ALA A CA 1
ATOM 687 C C . ALA A 1 94 ? 7.209 1.391 -17.427 1.00 92.31 94 ALA A C 1
ATOM 689 O O . ALA A 1 94 ? 6.743 1.246 -16.297 1.00 92.31 94 ALA A O 1
ATOM 690 N N . ILE A 1 95 ? 7.550 2.592 -17.913 1.00 93.38 95 ILE A N 1
ATOM 691 C CA . ILE A 1 95 ? 7.360 3.854 -17.175 1.00 93.38 95 ILE A CA 1
ATOM 692 C C . ILE A 1 95 ? 5.883 4.084 -16.878 1.00 93.38 95 ILE A C 1
ATOM 694 O O . ILE A 1 95 ? 5.520 4.325 -15.728 1.00 93.38 95 ILE A O 1
ATOM 698 N N . ALA A 1 96 ? 5.019 3.949 -17.883 1.00 94.75 96 ALA A N 1
ATOM 699 C CA . ALA A 1 96 ? 3.585 4.127 -17.698 1.00 94.75 96 ALA A CA 1
ATOM 700 C C . ALA A 1 96 ? 3.001 3.110 -16.698 1.00 94.75 96 ALA A C 1
ATOM 702 O O . ALA A 1 96 ? 2.163 3.463 -15.862 1.00 94.75 96 ALA A O 1
ATOM 703 N N . ALA A 1 97 ? 3.451 1.852 -16.757 1.00 94.19 97 ALA A N 1
ATOM 704 C CA . ALA A 1 97 ? 3.038 0.813 -15.822 1.00 94.19 97 ALA A CA 1
ATOM 705 C C . ALA A 1 97 ? 3.498 1.108 -14.384 1.00 94.19 97 ALA A C 1
ATOM 707 O O . ALA A 1 97 ? 2.697 0.972 -13.455 1.00 94.19 97 ALA A O 1
ATOM 708 N N . GLU A 1 98 ? 4.745 1.549 -14.196 1.00 92.88 98 GLU A N 1
ATOM 709 C CA . GLU A 1 98 ? 5.284 1.910 -12.880 1.00 92.88 98 GLU A CA 1
ATOM 710 C C . GLU A 1 98 ? 4.547 3.122 -12.290 1.00 92.88 98 GLU A C 1
ATOM 712 O O . GLU A 1 98 ? 4.117 3.084 -11.138 1.00 92.88 98 GLU A O 1
ATOM 717 N N . GLU A 1 99 ? 4.297 4.171 -13.077 1.00 94.12 99 GLU A N 1
ATOM 718 C CA . GLU A 1 99 ? 3.527 5.339 -12.628 1.00 94.12 99 GLU A CA 1
ATOM 719 C C . GLU A 1 99 ? 2.095 4.962 -12.212 1.00 94.12 99 GLU A C 1
ATOM 721 O O . GLU A 1 99 ? 1.588 5.416 -11.177 1.00 94.12 99 GLU A O 1
ATOM 726 N N . ALA A 1 100 ? 1.436 4.088 -12.980 1.00 95.31 100 ALA A N 1
ATOM 727 C CA . ALA A 1 100 ? 0.113 3.574 -12.640 1.00 95.31 100 ALA A CA 1
ATOM 728 C C . ALA A 1 100 ? 0.132 2.726 -11.355 1.00 95.31 100 ALA A C 1
ATOM 730 O O . ALA A 1 100 ? -0.781 2.837 -10.521 1.00 95.31 100 ALA A O 1
ATOM 731 N N . ALA A 1 101 ? 1.169 1.905 -11.168 1.00 95.50 101 ALA A N 1
ATOM 732 C CA . ALA A 1 101 ? 1.365 1.104 -9.966 1.00 95.50 101 ALA A CA 1
ATOM 733 C C . ALA A 1 101 ? 1.600 1.990 -8.733 1.00 95.50 101 ALA A C 1
ATOM 735 O O . ALA A 1 101 ? 0.938 1.787 -7.711 1.00 95.50 101 ALA A O 1
ATOM 736 N N . ILE A 1 102 ? 2.446 3.021 -8.843 1.00 95.62 102 ILE A N 1
ATOM 737 C CA . ILE A 1 102 ? 2.694 4.011 -7.785 1.00 95.62 102 ILE A CA 1
ATOM 738 C C . ILE A 1 102 ? 1.386 4.689 -7.383 1.00 95.62 102 ILE A C 1
ATOM 740 O O . ILE A 1 102 ? 1.023 4.679 -6.206 1.00 95.62 102 ILE A O 1
ATOM 744 N N . LYS A 1 103 ? 0.620 5.204 -8.350 1.00 96.06 103 LYS A N 1
ATOM 745 C CA . LYS A 1 103 ? -0.659 5.874 -8.076 1.00 96.06 103 LYS A CA 1
ATOM 746 C C . LYS A 1 103 ? -1.659 4.952 -7.375 1.00 96.06 103 LYS A C 1
ATOM 748 O O . LYS A 1 103 ? -2.345 5.363 -6.437 1.00 96.06 103 LYS A O 1
ATOM 753 N N . THR A 1 104 ? -1.743 3.699 -7.818 1.00 97.06 104 THR A N 1
ATOM 754 C CA . THR A 1 104 ? -2.616 2.688 -7.204 1.00 97.06 104 THR A CA 1
ATOM 755 C C . THR A 1 104 ? -2.179 2.384 -5.773 1.00 97.06 104 THR A C 1
ATOM 757 O O . THR A 1 104 ? -3.011 2.332 -4.865 1.00 97.06 104 THR A O 1
ATOM 760 N N . HIS A 1 105 ? -0.874 2.233 -5.553 1.00 96.44 105 HIS A N 1
ATOM 761 C CA . HIS A 1 105 ? -0.302 1.991 -4.238 1.00 96.44 105 HIS A CA 1
ATOM 762 C C . HIS A 1 105 ? -0.551 3.166 -3.282 1.00 96.44 105 HIS A C 1
ATOM 764 O O . HIS A 1 105 ? -1.004 2.958 -2.158 1.00 96.44 105 HIS A O 1
ATOM 770 N N . GLU A 1 106 ? -0.328 4.406 -3.718 1.00 97.12 106 GLU A N 1
ATOM 771 C CA . GLU A 1 106 ? -0.600 5.604 -2.917 1.00 97.12 106 GLU A CA 1
ATOM 772 C C . GLU A 1 106 ? -2.077 5.715 -2.528 1.00 97.12 106 GLU A C 1
ATOM 774 O O . GLU A 1 106 ? -2.394 5.967 -1.361 1.00 97.12 106 GLU A O 1
ATOM 779 N N . ALA A 1 107 ? -2.987 5.461 -3.473 1.00 97.00 107 ALA A N 1
ATOM 780 C CA . ALA A 1 107 ? -4.421 5.445 -3.208 1.00 97.00 107 ALA A CA 1
ATOM 781 C C . ALA A 1 107 ? -4.800 4.362 -2.183 1.00 97.00 107 ALA A C 1
ATOM 783 O O . ALA A 1 107 ? -5.551 4.637 -1.241 1.00 97.00 107 ALA A O 1
ATOM 784 N N . LEU A 1 108 ? -4.243 3.153 -2.317 1.00 97.44 108 LEU A N 1
ATOM 785 C CA . LEU A 1 108 ? -4.465 2.056 -1.376 1.00 97.44 108 LEU A CA 1
ATOM 786 C C . LEU A 1 108 ? -3.934 2.399 0.020 1.00 97.44 108 LEU A C 1
ATOM 788 O O . LEU A 1 108 ? -4.633 2.198 1.013 1.00 97.44 108 LEU A O 1
ATOM 792 N N . MET A 1 109 ? -2.731 2.966 0.108 1.00 97.62 109 MET A N 1
ATOM 793 C CA . MET A 1 109 ? -2.133 3.388 1.375 1.00 97.62 109 MET A CA 1
ATOM 794 C C . MET A 1 109 ? -2.943 4.497 2.046 1.00 97.62 109 MET A C 1
ATOM 796 O O . MET A 1 109 ? -3.135 4.467 3.262 1.00 97.62 109 MET A O 1
ATOM 800 N N . ALA A 1 110 ? -3.460 5.458 1.278 1.00 97.50 110 ALA A N 1
ATOM 801 C CA . ALA A 1 110 ? -4.341 6.496 1.801 1.00 97.50 110 ALA A CA 1
ATOM 802 C C . ALA A 1 110 ? -5.656 5.908 2.339 1.00 97.50 110 ALA A C 1
ATOM 804 O O . ALA A 1 110 ? -6.081 6.265 3.440 1.00 97.50 110 ALA A O 1
ATOM 805 N N . ALA A 1 111 ? -6.278 4.978 1.606 1.00 97.56 111 ALA A N 1
ATOM 806 C CA . ALA A 1 111 ? -7.484 4.282 2.054 1.00 97.56 111 ALA A CA 1
ATOM 807 C C . ALA A 1 111 ? -7.228 3.471 3.333 1.00 97.56 111 ALA A C 1
ATOM 809 O O . ALA A 1 111 ? -7.974 3.599 4.302 1.00 97.56 111 ALA A O 1
ATOM 810 N N . LYS A 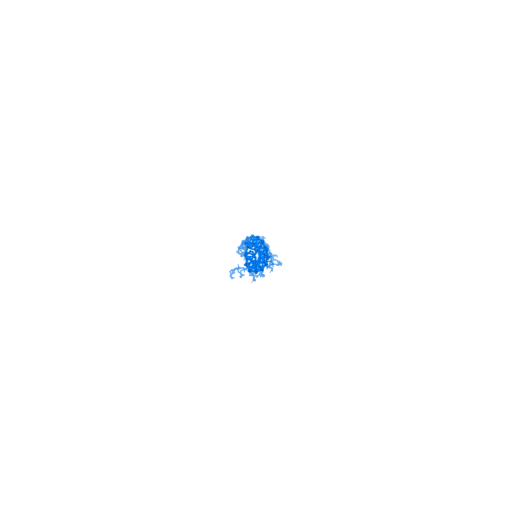1 112 ? -6.125 2.714 3.381 1.00 97.06 112 LYS A N 1
ATOM 811 C CA . LYS A 1 112 ? -5.740 1.924 4.555 1.00 97.06 112 LYS A CA 1
ATOM 812 C C . LYS A 1 112 ? -5.442 2.786 5.776 1.00 97.06 112 LYS A C 1
ATOM 814 O O . LYS A 1 112 ? -5.857 2.433 6.873 1.00 97.06 112 LYS A O 1
ATOM 819 N N . LYS A 1 113 ? -4.801 3.947 5.612 1.00 97.69 113 LYS A N 1
ATOM 820 C CA . LYS A 1 113 ? -4.604 4.900 6.719 1.00 97.69 113 LYS A CA 1
ATOM 821 C C . LYS A 1 113 ? -5.931 5.417 7.282 1.00 97.69 113 LYS A C 1
ATOM 823 O O . LYS A 1 113 ? -6.070 5.497 8.498 1.00 97.69 113 LYS A O 1
ATOM 828 N N . LYS A 1 114 ? -6.908 5.729 6.421 1.00 97.19 114 LYS A N 1
ATOM 829 C CA . LYS A 1 114 ? -8.260 6.125 6.861 1.00 97.19 114 LYS A CA 1
ATOM 830 C C . LYS A 1 114 ? -8.971 4.992 7.601 1.00 97.19 114 LYS A C 1
ATOM 832 O O . LYS A 1 114 ? -9.583 5.239 8.633 1.00 97.19 114 LYS A O 1
ATOM 837 N N . GLU A 1 115 ? -8.863 3.766 7.094 1.00 97.19 115 GLU A N 1
ATOM 838 C CA . GLU A 1 115 ? -9.429 2.573 7.732 1.00 97.19 115 GLU A CA 1
ATOM 839 C C . GLU A 1 115 ? -8.833 2.351 9.128 1.00 97.19 115 GLU A C 1
ATOM 841 O O . GLU A 1 115 ? -9.577 2.168 10.087 1.00 97.19 115 GLU A O 1
ATOM 846 N N . VAL A 1 116 ? -7.507 2.450 9.266 1.00 97.88 116 VAL A N 1
ATOM 847 C CA . VAL A 1 116 ? -6.823 2.345 10.564 1.00 97.88 116 VAL A CA 1
ATOM 848 C C . VAL A 1 116 ? -7.301 3.423 11.534 1.00 97.88 116 VAL A C 1
ATOM 850 O O . VAL A 1 116 ? -7.611 3.094 12.671 1.00 97.88 116 VAL A O 1
ATOM 853 N N . ALA A 1 117 ? -7.410 4.682 11.101 1.00 96.81 117 ALA A N 1
ATOM 854 C CA . ALA A 1 117 ? -7.891 5.762 11.964 1.00 96.81 117 ALA A CA 1
ATOM 855 C C . ALA A 1 117 ? -9.319 5.497 12.476 1.00 96.81 117 ALA A C 1
ATOM 857 O O . ALA A 1 117 ? -9.554 5.534 13.681 1.00 96.81 117 ALA A O 1
ATOM 858 N N . ALA A 1 118 ? -10.241 5.132 11.580 1.00 97.75 118 ALA A N 1
ATOM 859 C CA . ALA A 1 118 ? -11.624 4.825 11.947 1.00 97.75 118 ALA A CA 1
ATOM 860 C C . ALA A 1 118 ? -11.730 3.608 12.883 1.00 97.75 118 ALA A C 1
ATOM 862 O O . ALA A 1 118 ? -12.532 3.599 13.818 1.00 97.75 118 ALA A O 1
ATOM 863 N N . LEU A 1 119 ? -10.919 2.569 12.653 1.00 97.44 119 LEU A N 1
ATOM 864 C CA . LEU A 1 119 ? -10.877 1.397 13.527 1.00 97.44 119 LEU A CA 1
ATOM 865 C C . LEU A 1 119 ? -10.304 1.737 14.905 1.00 97.44 119 LEU A C 1
ATOM 867 O O . LEU A 1 119 ? -10.850 1.264 15.900 1.00 97.44 119 LEU A O 1
ATOM 871 N N . SER A 1 120 ? -9.261 2.565 14.982 1.00 97.75 120 SER A N 1
ATOM 872 C CA . SER A 1 120 ? -8.705 3.032 16.256 1.00 97.75 120 SER A CA 1
ATOM 873 C C . SER A 1 120 ? -9.737 3.821 17.064 1.00 97.75 120 SER A C 1
ATOM 875 O O . SER A 1 120 ? -9.959 3.495 18.227 1.00 97.75 120 SER A O 1
ATOM 877 N N . GLU A 1 121 ? -10.450 4.767 16.444 1.00 97.50 121 GLU A N 1
ATOM 878 C CA . GLU A 1 121 ? -11.537 5.513 17.102 1.00 97.50 121 GLU A CA 1
ATOM 879 C C . GLU A 1 121 ? -12.646 4.578 17.613 1.00 97.50 121 GLU A C 1
ATOM 881 O O . GLU A 1 121 ? -13.139 4.710 18.737 1.00 97.50 121 GLU A O 1
ATOM 886 N N . ALA A 1 122 ? -13.025 3.578 16.810 1.00 97.88 122 ALA A N 1
ATOM 887 C CA . ALA A 1 122 ? -14.020 2.590 17.213 1.00 97.88 122 ALA A CA 1
ATOM 888 C C . ALA A 1 122 ? -13.540 1.719 18.387 1.00 97.88 122 ALA A C 1
ATOM 890 O O . ALA A 1 122 ? -14.346 1.353 19.248 1.00 97.88 122 ALA A O 1
ATOM 891 N N . VAL A 1 123 ? -12.250 1.372 18.433 1.00 97.75 123 VAL A N 1
ATOM 892 C CA . VAL A 1 123 ? -11.644 0.633 19.549 1.00 97.75 123 VAL A CA 1
ATOM 893 C C . VAL A 1 123 ? -11.656 1.479 20.818 1.00 97.75 123 VAL A C 1
ATOM 895 O O . VAL A 1 123 ? -12.126 0.992 21.845 1.00 97.75 123 VAL A O 1
ATOM 898 N N . GLU A 1 124 ? -11.224 2.738 20.747 1.00 97.56 124 GLU A N 1
ATOM 899 C CA . GLU A 1 124 ? -11.230 3.661 21.889 1.00 97.56 124 GLU A CA 1
ATOM 900 C C . GLU A 1 124 ? -12.643 3.838 22.455 1.00 97.56 124 GLU A C 1
ATOM 902 O O . GLU A 1 124 ? -12.866 3.634 23.648 1.00 97.56 124 GLU A O 1
ATOM 907 N N . SER A 1 125 ? -13.631 4.096 21.592 1.00 97.94 125 SER A N 1
ATOM 908 C CA . SER A 1 125 ? -15.037 4.214 21.999 1.00 97.94 125 SER A CA 1
ATOM 909 C C . SER A 1 125 ? -15.549 2.951 22.706 1.00 97.94 125 SER A C 1
ATOM 911 O O . SER A 1 125 ? -16.212 3.029 23.747 1.00 97.94 125 SER A O 1
ATOM 913 N N . LYS A 1 126 ? -15.217 1.765 22.178 1.00 97.56 126 LYS A N 1
ATOM 914 C CA . LYS A 1 126 ? -15.607 0.485 22.788 1.00 97.56 126 LYS A CA 1
ATOM 915 C C . LYS A 1 126 ? -14.897 0.230 24.115 1.00 97.56 126 LYS A C 1
ATOM 917 O O . LYS A 1 126 ? -15.530 -0.312 25.023 1.00 97.56 126 LYS A O 1
ATOM 922 N N . MET A 1 127 ? -13.627 0.609 24.252 1.00 97.81 127 MET A N 1
ATOM 923 C CA . MET A 1 127 ? -12.902 0.501 25.522 1.00 97.81 127 MET A CA 1
ATOM 924 C C . MET A 1 127 ? -13.529 1.395 26.590 1.00 97.81 127 MET A C 1
ATOM 926 O O . MET A 1 127 ? -13.818 0.900 27.678 1.00 97.81 127 MET A O 1
ATOM 930 N N . THR A 1 128 ? -13.833 2.654 26.263 1.00 98.00 128 THR A N 1
ATOM 931 C CA . THR A 1 128 ? -14.520 3.578 27.181 1.00 98.00 128 THR A CA 1
ATOM 932 C C . THR A 1 128 ? -15.863 3.013 27.630 1.00 98.00 128 THR A C 1
ATOM 934 O O . THR A 1 128 ? -16.090 2.850 28.825 1.00 98.00 128 THR A O 1
ATOM 937 N N . ARG A 1 129 ? -16.710 2.575 26.688 1.00 97.44 129 ARG A N 1
ATOM 938 C CA . ARG A 1 129 ? -18.010 1.965 27.014 1.00 97.44 129 ARG A CA 1
ATOM 939 C C . ARG A 1 129 ? -17.874 0.727 27.902 1.00 97.44 129 ARG A C 1
ATOM 941 O O . ARG A 1 129 ? -18.727 0.484 28.752 1.00 97.44 129 ARG A O 1
ATOM 948 N N . THR A 1 130 ? -16.835 -0.077 27.687 1.00 97.31 130 THR A N 1
ATOM 949 C CA . THR A 1 130 ? -16.562 -1.256 28.521 1.00 97.31 130 THR A CA 1
ATOM 950 C C . THR A 1 130 ? -16.194 -0.843 29.945 1.00 97.31 130 THR A C 1
ATOM 952 O O . THR A 1 130 ? -16.694 -1.443 30.894 1.00 97.31 130 THR A O 1
ATOM 955 N N . GLY A 1 131 ? -15.372 0.200 30.098 1.00 98.06 131 GLY A N 1
ATOM 956 C CA . GLY A 1 131 ? -15.035 0.783 31.397 1.00 98.06 131 GLY A CA 1
ATOM 957 C C . GLY A 1 131 ? -16.264 1.318 32.134 1.00 98.06 131 GLY A C 1
ATOM 958 O O . GLY A 1 131 ? -16.518 0.911 33.268 1.00 98.06 131 GLY A O 1
ATOM 959 N N . ASP A 1 132 ? -17.069 2.147 31.467 1.00 97.75 132 ASP A N 1
ATOM 960 C CA . ASP A 1 132 ? -18.291 2.734 32.035 1.00 97.75 132 ASP A CA 1
ATOM 961 C C . ASP A 1 132 ? -19.288 1.655 32.472 1.00 97.75 132 ASP A C 1
ATOM 963 O O . ASP A 1 132 ? -19.852 1.712 33.568 1.00 97.75 132 ASP A O 1
ATOM 967 N N . LEU A 1 133 ? -19.473 0.623 31.640 1.00 97.69 133 LEU A N 1
ATOM 968 C CA . LEU A 1 133 ? -20.328 -0.512 31.978 1.00 97.69 133 LEU A CA 1
ATOM 969 C C . LEU A 1 133 ? -19.793 -1.269 33.199 1.00 97.69 133 LEU A C 1
ATOM 971 O O . LEU A 1 133 ? -20.578 -1.666 34.056 1.00 97.69 133 LEU A O 1
ATOM 975 N N . GLY A 1 134 ? -18.473 -1.442 33.310 1.00 98.19 134 GLY A N 1
ATOM 976 C CA . GLY A 1 134 ? -17.839 -2.057 34.476 1.00 98.19 134 GLY A CA 1
ATOM 977 C C . GLY A 1 134 ? -18.128 -1.297 35.774 1.00 98.19 134 GLY A C 1
ATOM 978 O O . GLY A 1 134 ? -18.505 -1.913 36.772 1.00 98.19 134 GLY A O 1
ATOM 979 N N . VAL A 1 135 ? -18.026 0.036 35.748 1.00 98.31 135 VAL A N 1
ATOM 980 C CA . VAL A 1 135 ? -18.365 0.896 36.896 1.00 98.31 135 VAL A CA 1
ATOM 981 C C . VAL A 1 135 ? -19.850 0.789 37.238 1.00 98.31 135 VAL A C 1
ATOM 983 O O . VAL A 1 135 ? -20.193 0.561 38.397 1.00 98.31 135 VAL A O 1
ATOM 986 N N . SER A 1 136 ? -20.729 0.885 36.238 1.00 97.75 136 SER A N 1
ATOM 987 C CA . SER A 1 136 ? -22.178 0.770 36.436 1.00 97.75 136 SER A CA 1
ATOM 988 C C . SER A 1 136 ? -22.564 -0.579 37.051 1.00 97.75 136 SER A C 1
ATOM 990 O O . SER A 1 136 ? -23.361 -0.628 37.986 1.00 97.75 136 SER A O 1
ATOM 992 N N . VAL A 1 137 ? -21.949 -1.678 36.603 1.00 97.88 137 VAL A N 1
ATOM 993 C CA . VAL A 1 137 ? -22.166 -3.012 37.183 1.00 97.88 137 VAL A CA 1
ATOM 994 C C . VAL A 1 137 ? -21.716 -3.072 38.643 1.00 97.88 137 VAL A C 1
ATOM 996 O O . VAL A 1 137 ? -22.428 -3.645 39.465 1.00 97.88 137 VAL A O 1
ATOM 999 N N . ALA A 1 138 ? -20.568 -2.486 38.990 1.00 98.12 138 ALA A N 1
ATOM 1000 C CA . ALA A 1 138 ? -20.101 -2.449 40.375 1.00 98.12 138 ALA A CA 1
ATOM 1001 C C . ALA A 1 138 ? -21.045 -1.634 41.278 1.00 98.12 138 ALA A C 1
ATOM 1003 O O . ALA A 1 138 ? -21.396 -2.089 42.364 1.00 98.12 138 ALA A O 1
ATOM 1004 N N . GLN A 1 139 ? -21.516 -0.478 40.801 1.00 98.00 139 GLN A N 1
ATOM 1005 C CA . GLN A 1 139 ? -22.490 0.354 41.513 1.00 98.00 139 GLN A CA 1
ATOM 1006 C C . GLN A 1 139 ? -23.823 -0.372 41.719 1.00 98.00 139 GLN A C 1
ATOM 1008 O O . GLN A 1 139 ? -24.339 -0.390 42.832 1.00 98.00 139 GLN A O 1
ATOM 1013 N N . MET A 1 140 ? -24.356 -1.021 40.676 1.00 97.62 140 MET A N 1
ATOM 1014 C CA . MET A 1 140 ? -25.595 -1.800 40.781 1.00 97.62 140 MET A CA 1
ATOM 1015 C C . MET A 1 140 ? -25.463 -2.959 41.772 1.00 97.62 140 MET A C 1
ATOM 1017 O O . MET A 1 140 ? -26.395 -3.218 42.525 1.00 97.62 140 MET A O 1
ATOM 1021 N N . LYS A 1 141 ? -24.307 -3.637 41.812 1.00 97.88 141 LYS A N 1
ATOM 1022 C CA . LYS A 1 141 ? -24.042 -4.688 42.807 1.00 97.88 141 LYS A CA 1
ATOM 1023 C C . LYS A 1 141 ? -24.007 -4.143 44.234 1.00 97.88 141 LYS A C 1
ATOM 1025 O O . LYS A 1 141 ? -24.581 -4.772 45.112 1.00 97.88 141 LYS A O 1
ATOM 1030 N N . SER A 1 142 ? -23.365 -2.995 44.452 1.00 97.56 142 SER A N 1
ATOM 1031 C CA . SER A 1 142 ? -23.354 -2.343 45.768 1.00 97.56 142 SER A CA 1
ATOM 1032 C C . SER A 1 142 ? -24.770 -1.981 46.209 1.00 97.56 142 SER A C 1
ATOM 1034 O O . SER A 1 142 ? -25.193 -2.390 47.279 1.00 97.56 142 SER A O 1
ATOM 1036 N N . GLY A 1 143 ? -25.539 -1.304 45.348 1.00 97.75 143 GLY A N 1
ATOM 1037 C CA . GLY A 1 143 ? -26.908 -0.906 45.679 1.00 97.75 143 GLY A CA 1
ATOM 1038 C C . GLY A 1 143 ? -27.844 -2.093 45.921 1.00 97.75 143 GLY A C 1
ATOM 1039 O O . GLY A 1 143 ? -28.729 -2.004 46.768 1.00 97.75 143 GLY A O 1
ATOM 1040 N N . LEU A 1 144 ? -27.640 -3.214 45.218 1.00 97.56 144 LEU A N 1
ATOM 1041 C CA . LEU A 1 144 ? -28.359 -4.457 45.502 1.00 97.56 144 LEU A CA 1
ATOM 1042 C C . LEU A 1 144 ? -28.048 -4.963 46.917 1.00 97.56 144 LEU A C 1
ATOM 1044 O O . LEU A 1 144 ? -28.985 -5.247 47.653 1.00 97.56 144 LEU A O 1
ATOM 1048 N N . SER A 1 145 ? -26.767 -5.011 47.301 1.00 97.75 145 SER A N 1
ATOM 1049 C CA . SER A 1 145 ? -26.339 -5.422 48.647 1.00 97.75 145 SER A CA 1
ATOM 1050 C C . SER A 1 145 ? -26.956 -4.534 49.732 1.00 97.75 145 SER A C 1
ATOM 1052 O O . SER A 1 145 ? -27.566 -5.045 50.664 1.00 97.75 145 SER A O 1
ATOM 1054 N N . ASP A 1 146 ? -26.883 -3.209 49.574 1.00 97.88 146 ASP A N 1
ATOM 1055 C CA . ASP A 1 146 ? -27.438 -2.251 50.543 1.00 97.88 146 ASP A CA 1
ATOM 1056 C C . ASP A 1 146 ? -28.969 -2.395 50.677 1.00 97.88 146 ASP A C 1
ATOM 1058 O O . ASP A 1 146 ? -29.540 -2.284 51.766 1.00 97.88 146 ASP A O 1
ATOM 1062 N N . THR A 1 147 ? -29.652 -2.665 49.557 1.00 97.75 147 THR A N 1
ATOM 1063 C CA . THR A 1 147 ? -31.106 -2.894 49.534 1.00 97.75 147 THR A CA 1
ATOM 1064 C C . THR A 1 147 ? -31.470 -4.219 50.202 1.00 97.75 147 THR A C 1
ATOM 1066 O O . THR A 1 147 ? -32.466 -4.284 50.921 1.00 97.75 147 THR A O 1
ATOM 1069 N N . GLU A 1 148 ? -30.682 -5.274 49.983 1.00 97.88 148 GLU A N 1
ATOM 1070 C CA . GLU A 1 148 ? -30.860 -6.566 50.652 1.00 97.88 148 GLU A CA 1
ATOM 1071 C C . GLU A 1 148 ? -30.679 -6.433 52.169 1.00 97.88 148 GLU A C 1
ATOM 1073 O O . GLU A 1 148 ? -31.518 -6.931 52.918 1.00 97.88 148 GLU A O 1
ATOM 1078 N N . GLU A 1 149 ? -29.653 -5.710 52.627 1.00 97.62 149 GLU A N 1
ATOM 1079 C CA . GLU A 1 149 ? -29.432 -5.437 54.053 1.00 97.62 149 GLU A CA 1
ATOM 1080 C C . GLU A 1 149 ? -30.592 -4.644 54.672 1.00 97.62 149 GLU A C 1
ATOM 1082 O O . GLU A 1 149 ? -31.117 -5.030 55.718 1.00 97.62 149 GLU A O 1
ATOM 1087 N N . SER A 1 150 ? -31.052 -3.588 53.992 1.00 97.62 150 SER A N 1
ATOM 1088 C CA . SER A 1 150 ? -32.201 -2.784 54.435 1.00 97.62 150 SER A CA 1
ATOM 1089 C C . SER A 1 150 ? -33.475 -3.627 54.530 1.00 97.62 150 SER A C 1
ATOM 1091 O O . SER A 1 150 ? -34.196 -3.554 55.518 1.00 97.62 150 SER A O 1
ATOM 1093 N N . LEU A 1 151 ? -33.724 -4.496 53.544 1.00 97.69 151 LEU A N 1
ATOM 1094 C CA . LEU A 1 151 ? -34.882 -5.391 53.543 1.00 97.69 151 LEU A CA 1
ATOM 1095 C C . LEU A 1 151 ? -34.853 -6.388 54.710 1.00 97.69 151 LEU A C 1
ATOM 1097 O O . LEU A 1 151 ? -35.910 -6.757 55.223 1.00 97.69 151 LEU A O 1
ATOM 1101 N N . ILE A 1 152 ? -33.671 -6.870 55.103 1.00 97.44 152 ILE A N 1
ATOM 1102 C CA . ILE A 1 152 ? -33.524 -7.747 56.272 1.00 97.44 152 ILE A CA 1
ATOM 1103 C C . ILE A 1 152 ? -33.856 -6.967 57.547 1.00 97.44 152 ILE A C 1
ATOM 1105 O O . ILE A 1 152 ? -34.692 -7.430 58.322 1.00 97.44 152 ILE A O 1
ATOM 1109 N N . ALA A 1 153 ? -33.284 -5.773 57.720 1.00 97.50 153 ALA A N 1
ATOM 1110 C CA . ALA A 1 153 ? -33.555 -4.921 58.876 1.00 97.50 153 ALA A CA 1
ATOM 1111 C C . ALA A 1 153 ? -35.044 -4.535 58.981 1.00 97.50 153 ALA A C 1
ATOM 1113 O O . ALA A 1 153 ? -35.628 -4.623 60.059 1.00 97.50 153 ALA A O 1
ATOM 1114 N N . ASP A 1 154 ? -35.688 -4.187 57.863 1.00 97.56 154 ASP A N 1
ATOM 1115 C CA . ASP A 1 154 ? -37.117 -3.856 57.819 1.00 97.56 154 ASP A CA 1
ATOM 1116 C C . ASP A 1 154 ? -37.995 -5.049 58.222 1.00 97.56 154 ASP A C 1
ATOM 1118 O O . ASP A 1 154 ? -39.008 -4.879 58.901 1.00 97.56 154 ASP A O 1
ATOM 1122 N N . LYS A 1 155 ? -37.615 -6.274 57.831 1.00 97.62 155 LYS A N 1
ATOM 1123 C CA . LYS A 1 155 ? -38.328 -7.496 58.238 1.00 97.62 155 LYS A CA 1
ATOM 1124 C C . LYS A 1 155 ? -38.197 -7.768 59.732 1.00 97.62 155 LYS A C 1
ATOM 1126 O O . LYS A 1 155 ? -39.173 -8.198 60.343 1.00 97.62 155 LYS A O 1
ATOM 1131 N N . GLU A 1 156 ? -37.017 -7.546 60.303 1.00 97.31 156 GLU A N 1
ATOM 1132 C CA . GLU A 1 156 ? -36.799 -7.673 61.747 1.00 97.31 156 GLU A CA 1
ATOM 1133 C C . GLU A 1 156 ? -37.605 -6.617 62.510 1.00 97.31 156 GLU A C 1
ATOM 1135 O O . GLU A 1 156 ? -38.354 -6.962 63.422 1.00 97.31 156 GLU A O 1
ATOM 1140 N N . PHE A 1 157 ? -37.548 -5.358 62.068 1.00 97.25 157 PHE A N 1
ATOM 1141 C CA . PHE A 1 157 ? -38.326 -4.268 62.651 1.00 97.25 157 PHE A CA 1
ATOM 1142 C C . PHE A 1 157 ? -39.835 -4.531 62.594 1.00 97.25 157 PHE A C 1
ATOM 1144 O O . PHE A 1 157 ? -40.524 -4.326 63.589 1.00 97.25 157 PHE A O 1
ATOM 1151 N N . LEU A 1 158 ? -40.353 -5.021 61.460 1.00 96.69 158 LEU A N 1
ATOM 1152 C CA . LEU A 1 158 ? -41.763 -5.395 61.325 1.00 96.69 158 LEU A CA 1
ATOM 1153 C C . LEU A 1 158 ? -42.152 -6.473 62.348 1.00 96.69 158 LEU A C 1
ATOM 1155 O O . LEU A 1 158 ? -43.169 -6.342 63.022 1.00 96.69 158 LEU A O 1
ATOM 1159 N N . ALA A 1 159 ? -41.329 -7.516 62.488 1.00 97.12 159 ALA A N 1
ATOM 1160 C CA . ALA A 1 159 ? -41.600 -8.614 63.411 1.00 97.12 159 ALA A CA 1
ATOM 1161 C C . ALA A 1 159 ? -41.569 -8.176 64.884 1.00 97.12 159 ALA A C 1
ATOM 1163 O O . ALA A 1 159 ? -42.310 -8.722 65.702 1.00 97.12 159 ALA A O 1
ATOM 1164 N N . ASP A 1 160 ? -40.710 -7.222 65.240 1.00 96.50 160 ASP A N 1
ATOM 1165 C CA . ASP A 1 160 ? -40.675 -6.658 66.589 1.00 96.50 160 ASP A CA 1
ATOM 1166 C C . ASP A 1 160 ? -41.838 -5.688 66.833 1.00 96.50 160 ASP A C 1
ATOM 1168 O O . ASP A 1 160 ? -42.462 -5.750 67.891 1.00 96.50 160 ASP A O 1
ATOM 1172 N N . LEU A 1 161 ? -42.215 -4.884 65.833 1.00 96.69 161 LEU A N 1
ATOM 1173 C CA . LEU A 1 161 ? -43.388 -4.012 65.900 1.00 96.69 161 LEU A CA 1
ATOM 1174 C C . LEU A 1 161 ? -44.681 -4.809 66.124 1.00 96.69 161 LEU A C 1
ATOM 1176 O O . LEU A 1 161 ? -45.501 -4.406 66.947 1.00 96.69 161 LEU A O 1
ATOM 1180 N N . ASP A 1 162 ? -44.850 -5.946 65.443 1.00 96.31 162 ASP A N 1
ATOM 1181 C CA . ASP A 1 162 ? -46.012 -6.822 65.630 1.00 96.31 162 ASP A CA 1
ATOM 1182 C C . ASP A 1 162 ? -46.116 -7.313 67.089 1.00 96.31 162 ASP A C 1
ATOM 1184 O O . ASP A 1 162 ? -47.178 -7.200 67.709 1.00 96.31 162 ASP A O 1
ATOM 1188 N N . LYS A 1 163 ? -45.006 -7.773 67.688 1.00 96.44 163 LYS A N 1
ATOM 1189 C CA . LYS A 1 163 ? -44.967 -8.206 69.103 1.00 96.44 163 LYS A CA 1
ATOM 1190 C C . LYS A 1 163 ? -45.260 -7.059 70.069 1.00 96.44 163 LYS A C 1
ATOM 1192 O O . LYS A 1 163 ? -45.959 -7.245 71.070 1.00 96.44 163 LYS A O 1
ATOM 1197 N N . ASP A 1 164 ? -44.708 -5.880 69.798 1.00 95.56 164 ASP A N 1
ATOM 1198 C CA . ASP A 1 164 ? -44.919 -4.694 70.624 1.00 95.56 164 ASP A CA 1
ATOM 1199 C C . ASP A 1 164 ? -46.385 -4.253 70.575 1.00 95.56 164 ASP A C 1
ATOM 1201 O O . ASP A 1 164 ? -46.966 -3.929 71.613 1.00 95.56 164 ASP A O 1
ATOM 1205 N N . CYS A 1 165 ? -47.012 -4.294 69.396 1.00 96.56 165 CYS A N 1
ATOM 1206 C CA . CYS A 1 165 ? -48.437 -4.024 69.230 1.00 96.56 165 CYS A CA 1
ATOM 1207 C C . CYS A 1 165 ? -49.303 -5.011 70.028 1.00 96.56 165 CYS A C 1
ATOM 1209 O O . CYS A 1 165 ? -50.187 -4.565 70.763 1.00 96.56 165 CYS A O 1
ATOM 1211 N N . GLU A 1 166 ? -49.031 -6.318 69.954 1.00 95.75 166 GLU A N 1
ATOM 1212 C CA . GLU A 1 166 ? -49.737 -7.341 70.747 1.00 95.75 166 GLU A CA 1
ATOM 1213 C C . GLU A 1 166 ? -49.586 -7.108 72.260 1.00 95.75 166 GLU A C 1
ATOM 1215 O O . GLU A 1 166 ? -50.558 -7.172 73.023 1.00 95.75 166 GLU A O 1
ATOM 1220 N N . THR A 1 167 ? -48.367 -6.783 72.698 1.00 95.06 167 THR A N 1
ATOM 1221 C CA . THR A 1 167 ? -48.063 -6.500 74.106 1.00 95.06 167 THR A CA 1
ATOM 1222 C C . THR A 1 167 ? -48.816 -5.262 74.584 1.00 95.06 167 THR A C 1
ATOM 1224 O O . THR A 1 167 ? -49.488 -5.295 75.615 1.00 95.06 167 THR A O 1
ATOM 1227 N N . LYS A 1 168 ? -48.766 -4.169 73.816 1.00 94.44 168 LYS A N 1
ATOM 1228 C CA . LYS A 1 168 ? -49.445 -2.9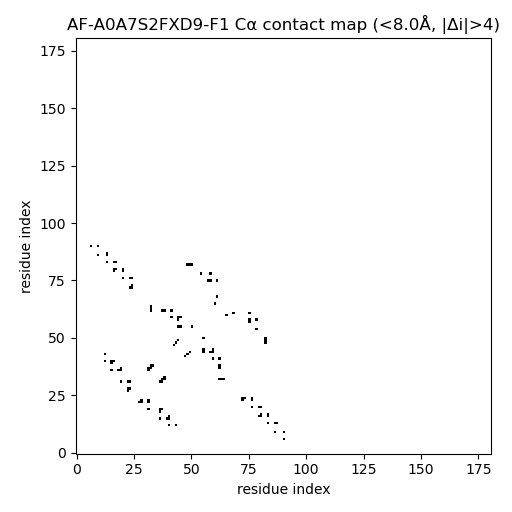10 74.149 1.00 94.44 168 LYS A CA 1
ATOM 1229 C C . LYS A 1 168 ? -50.960 -3.048 74.144 1.00 94.44 168 LYS A C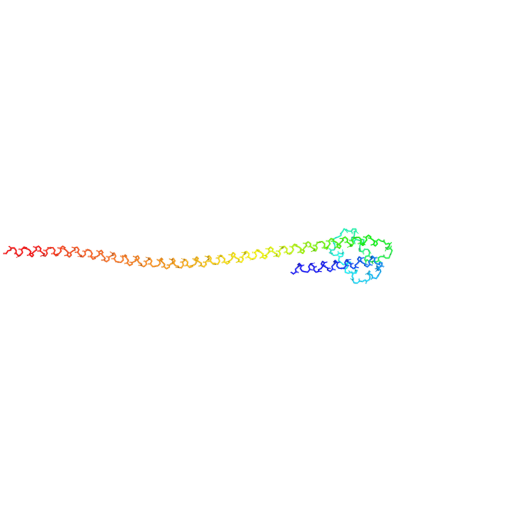 1
ATOM 1231 O O . LYS A 1 168 ? -51.619 -2.436 74.982 1.00 94.44 168 LYS A O 1
ATOM 1236 N N . GLN A 1 169 ? -51.511 -3.856 73.242 1.00 94.69 169 GLN A N 1
ATOM 1237 C CA . GLN A 1 169 ? -52.934 -4.170 73.246 1.00 94.69 169 GLN A CA 1
ATOM 1238 C C . GLN A 1 169 ? -53.330 -4.908 74.530 1.00 94.69 169 GLN A C 1
ATOM 1240 O O . GLN A 1 169 ? -54.282 -4.503 75.194 1.00 94.69 169 GLN A O 1
ATOM 1245 N N . SER A 1 170 ? -52.554 -5.917 74.930 1.00 93.56 170 SER A N 1
ATOM 1246 C CA . SER A 1 170 ? -52.795 -6.670 76.168 1.00 93.56 170 SER A CA 1
ATOM 1247 C C . SER A 1 170 ? -52.717 -5.777 77.416 1.00 93.56 170 SER A C 1
ATOM 1249 O O . SER A 1 170 ? -53.609 -5.816 78.262 1.00 93.56 170 SER A O 1
ATOM 1251 N N . GLU A 1 171 ? -51.694 -4.918 77.511 1.00 92.75 171 GLU A N 1
ATOM 1252 C CA . GLU A 1 171 ? -51.562 -3.929 78.594 1.00 92.75 171 GLU A CA 1
ATOM 1253 C C . GLU A 1 171 ? -52.768 -2.974 78.646 1.00 92.75 171 GLU A C 1
ATOM 1255 O O . GLU A 1 171 ? -53.282 -2.663 79.722 1.00 92.75 171 GLU A O 1
ATOM 1260 N N . TRP A 1 172 ? -53.233 -2.497 77.487 1.00 92.19 172 TRP A N 1
ATOM 1261 C CA . TRP A 1 172 ? -54.381 -1.595 77.409 1.00 92.19 172 TRP A CA 1
ATOM 1262 C C . TRP A 1 172 ? -55.676 -2.264 77.886 1.00 92.19 172 TRP A C 1
ATOM 1264 O O . TRP A 1 172 ? -56.425 -1.660 78.654 1.00 92.19 172 TRP A O 1
ATOM 1274 N N . GLU A 1 173 ? -55.914 -3.517 77.496 1.00 93.00 173 GLU A N 1
ATOM 1275 C CA . GLU A 1 173 ? -57.073 -4.296 77.946 1.00 93.00 173 GLU A CA 1
ATOM 1276 C C . GLU A 1 173 ? -57.083 -4.510 79.471 1.00 93.00 173 GLU A C 1
ATOM 1278 O O . GLU A 1 173 ? -58.145 -4.486 80.099 1.00 93.00 173 GLU A O 1
ATOM 1283 N N . GLU A 1 174 ? -55.919 -4.698 80.099 1.00 91.12 174 GLU A N 1
ATOM 1284 C CA . GLU A 1 174 ? -55.809 -4.766 81.564 1.00 91.12 174 GLU A CA 1
ATOM 1285 C C . GLU A 1 174 ? -56.105 -3.418 82.239 1.00 91.12 174 GLU A C 1
ATOM 1287 O O . GLU A 1 174 ? -56.809 -3.365 83.256 1.00 91.12 174 GLU A O 1
ATOM 1292 N N . ILE A 1 175 ? -55.612 -2.315 81.667 1.00 90.06 175 ILE A N 1
ATOM 1293 C CA . ILE A 1 175 ? -55.901 -0.957 82.151 1.00 90.06 175 ILE A CA 1
ATOM 1294 C C . ILE A 1 175 ? -57.401 -0.655 82.055 1.00 90.06 175 ILE A C 1
ATOM 1296 O O . ILE A 1 175 ? -57.970 -0.060 82.970 1.00 90.06 175 ILE A O 1
ATOM 1300 N N . GLU A 1 176 ? -58.054 -1.051 80.963 1.00 91.00 176 GLU A N 1
ATOM 1301 C CA . GLU A 1 176 ? -59.491 -0.848 80.779 1.00 91.00 176 GLU A CA 1
ATOM 1302 C C . GLU A 1 176 ? -60.302 -1.602 81.841 1.00 91.00 176 GLU A C 1
ATOM 1304 O O . GLU A 1 176 ? -61.173 -1.008 82.477 1.00 91.00 176 GLU A O 1
ATOM 1309 N N . LYS A 1 177 ? -59.955 -2.868 82.115 1.00 88.00 177 LYS A N 1
ATOM 1310 C CA . LYS A 1 177 ? -60.592 -3.671 83.174 1.00 88.00 177 LYS A CA 1
ATOM 1311 C C . LYS A 1 177 ? -60.425 -3.044 84.555 1.00 88.00 177 LYS A C 1
ATOM 1313 O O . LYS A 1 177 ? -61.404 -2.874 85.268 1.00 88.00 177 LYS A O 1
ATOM 1318 N N . THR A 1 178 ? -59.203 -2.659 84.918 1.00 85.69 178 THR A N 1
ATOM 1319 C CA . THR A 1 178 ? -58.909 -2.086 86.246 1.00 85.69 178 THR A CA 1
ATOM 1320 C C . THR A 1 178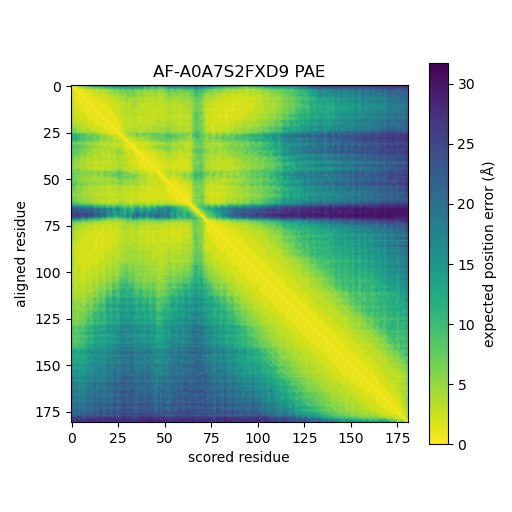 ? -59.517 -0.702 86.478 1.00 85.69 178 THR A C 1
ATOM 1322 O O . THR A 1 178 ? -59.647 -0.292 87.626 1.00 85.69 178 THR A O 1
ATOM 1325 N N . ARG A 1 179 ? -59.884 0.034 85.421 1.00 81.56 179 ARG A N 1
ATOM 1326 C CA . ARG A 1 179 ? -60.579 1.332 85.520 1.00 81.56 179 ARG A CA 1
ATOM 1327 C C . ARG A 1 179 ? -62.106 1.225 85.520 1.00 81.56 179 ARG A C 1
ATOM 1329 O O . ARG A 1 179 ? -62.762 2.236 85.763 1.00 81.56 179 ARG A O 1
ATOM 1336 N N . ALA A 1 180 ? -62.658 0.061 85.179 1.00 70.38 180 ALA A N 1
ATOM 1337 C CA . ALA A 1 180 ? -64.097 -0.194 85.173 1.00 70.38 180 ALA A CA 1
ATOM 1338 C C . ALA A 1 180 ? -64.643 -0.642 86.547 1.00 70.38 180 ALA A C 1
ATOM 1340 O O . ALA A 1 180 ? -65.863 -0.626 86.731 1.00 70.38 180 ALA A O 1
ATOM 1341 N N . ASP A 1 181 ? -63.753 -0.997 87.480 1.00 50.72 181 ASP A N 1
ATOM 1342 C CA . ASP A 1 181 ? -64.021 -1.286 88.899 1.00 50.72 181 ASP A CA 1
ATOM 1343 C C . ASP A 1 181 ? -63.888 -0.026 89.780 1.00 50.72 181 ASP A C 1
ATOM 1345 O O . ASP A 1 181 ? -64.675 0.107 90.750 1.00 50.72 181 ASP A O 1
#

Sequence (181 aa):
AAYAQEEADAKANIAALTKATAAIEKGMTGSFLQSAVANGLKRFVMEKAVLSDDARQDVLAFLSGSEGYAPRSAEITGILNQLKDEMSKGLEDAIAAEEAAIKTHEALMAAKKKEVAALSEAVESKMTRTGDLGVSVAQMKSGLSDTEESLIADKEFLADLDKDCETKQSEWEEIEKTRAD

Radius of gyration: 50.2 Å; Cα contacts (8 Å, |Δi|>4): 65; chains: 1; bounding box: 102×24×136 Å

Foldseek 3Di:
DVLVVVLVVLVVLLVLLVVQLVCLVVVVLVVNLPDPSLVVNLVCLVPPQDDPPVLSVVLNCSSVVPPPDDDPSVVNSVSSVVSSVVSVVVSVVSVVVVVVVVVVVVVVVVVVVVVVVVVVVVVVVVVVVVVVVVVVVVVVVVVVVVVVVVVVVVVVVVVVVVVVVVVVVVVVVVVVVVVVD